Protein AF-E2ZEB4-F1 (afdb_monomer_lite)

Sequence (298 aa):
MRETLKGLVAAVAWSALWILPLPFGTFVSDRIFFTSLSPLLLGVLILTVPPWLRRRDMRLFGKSVYPPTGLLIYATVVALLFGTAFLGALRSTGFWQTYPSRVGVYTLWMIAVLMGQVVMGRIFFLWHDKVRKRSFSDFIDPLFYALPIPAGMSALFFFPVVKLDGVQAQETFALGLIGLFFFINTVVYFTFIIGTFAFYFYPKKETSPTLSLRMLGLVRVIFAVCLFFFVQAFVNGATGLYAFELTHLTMRNNVWVFILPALTYALFIVISIACTIGIFDLFIPFIRIKLRKKKRCL

Secondary structure (DSSP, 8-state):
-HHHHHHHHHHHHHHHHHHTHHHHHHHHT--HHHHHHHHHHHHHHHHHHHHHHHHHHHHHHS--SS--HHHHHHHHHHHHHHHHHHHHHHHTSGGGTSHHHHHHHHHHHHHHHHHHHHHHHHHHHHHHHHTTTSTTHHHHHHHHHHSHHHHHHHHHHHTT----TT-TTTHHHHHHHHHHHHHHHHHHHHHHHHHHHHHHS---TTT--SHHHHHHHHHHHHHHHHHHHHHHHHHHHHH-HHHHIIIIIGGGT-THHHHHHHHHHHHHHHHHHHHHHHHHHHHHHHHHHHHHHHTS--

pLDDT: mean 79.63, std 14.15, range [32.06, 94.25]

Radius of gyration: 23.54 Å; chains: 1; bounding box: 61×37×78 Å

Structure (mmCIF, N/CA/C/O backbone):
data_AF-E2ZEB4-F1
#
_entry.id   AF-E2ZEB4-F1
#
loop_
_atom_site.group_PDB
_atom_site.id
_atom_site.type_symbol
_atom_site.label_atom_id
_atom_site.label_alt_id
_atom_site.label_comp_id
_atom_site.label_asym_id
_atom_site.label_entity_id
_atom_site.label_seq_id
_atom_site.pdbx_PDB_ins_code
_atom_site.Cartn_x
_atom_site.Cartn_y
_atom_site.Cartn_z
_atom_site.occupancy
_atom_site.B_iso_or_equiv
_atom_site.auth_seq_id
_atom_site.auth_comp_id
_atom_site.auth_asym_id
_atom_site.auth_atom_id
_atom_site.pdbx_PDB_model_num
ATOM 1 N N . MET A 1 1 ? -15.709 -20.846 -4.188 1.00 39.97 1 MET A N 1
ATOM 2 C CA . MET A 1 1 ? -14.360 -20.468 -4.683 1.00 39.97 1 MET A CA 1
ATOM 3 C C . MET A 1 1 ? -14.277 -20.381 -6.215 1.00 39.97 1 MET A C 1
ATOM 5 O O . MET A 1 1 ? -13.653 -19.456 -6.723 1.00 39.97 1 MET A O 1
ATOM 9 N N . ARG A 1 2 ? -14.927 -21.283 -6.972 1.00 32.06 2 ARG A N 1
ATOM 10 C CA . ARG A 1 2 ? -14.941 -21.251 -8.453 1.00 32.06 2 ARG A CA 1
ATOM 11 C C . ARG A 1 2 ? -15.686 -20.047 -9.056 1.00 32.06 2 ARG A C 1
ATOM 13 O O . ARG A 1 2 ? -15.200 -19.463 -10.018 1.00 32.06 2 ARG A O 1
ATOM 20 N N . GLU A 1 3 ? -16.809 -19.634 -8.467 1.00 52.00 3 GLU A N 1
ATOM 21 C CA . GLU A 1 3 ? -17.570 -18.459 -8.938 1.00 52.00 3 GLU A CA 1
ATOM 22 C C . GLU A 1 3 ? -16.847 -17.131 -8.683 1.00 52.00 3 GLU A C 1
ATOM 24 O O . GLU A 1 3 ? -16.917 -16.206 -9.489 1.00 52.00 3 GLU A O 1
ATOM 29 N N . THR A 1 4 ? -16.068 -17.055 -7.603 1.00 68.19 4 THR A N 1
ATOM 30 C CA . THR A 1 4 ? -15.266 -15.873 -7.278 1.00 68.19 4 THR A CA 1
ATOM 31 C C . THR A 1 4 ? -14.103 -15.685 -8.247 1.00 68.19 4 THR A C 1
ATOM 33 O O . THR A 1 4 ? -13.876 -14.562 -8.675 1.00 68.19 4 THR A O 1
ATOM 36 N N . LEU A 1 5 ? -13.408 -16.756 -8.654 1.00 73.75 5 LEU A N 1
ATOM 37 C CA . LEU A 1 5 ? -12.268 -16.648 -9.576 1.00 73.75 5 LEU A CA 1
ATOM 38 C C . LEU A 1 5 ? -12.707 -16.189 -10.974 1.00 73.75 5 LEU A C 1
ATOM 40 O O . LEU A 1 5 ? -12.105 -15.277 -11.533 1.00 73.75 5 LEU A O 1
ATOM 44 N N . LYS A 1 6 ? -13.801 -16.757 -11.502 1.00 80.38 6 LYS A N 1
ATOM 45 C CA . LYS A 1 6 ? -14.385 -16.329 -12.785 1.00 80.38 6 LYS A CA 1
ATOM 46 C C . LYS A 1 6 ? -14.769 -14.848 -12.765 1.00 80.38 6 LYS A C 1
ATOM 48 O O . LYS A 1 6 ? -14.467 -14.129 -13.711 1.00 80.38 6 LYS A O 1
ATOM 53 N N . GLY A 1 7 ? -15.365 -14.380 -11.664 1.00 79.81 7 GLY A N 1
ATOM 54 C CA . GLY A 1 7 ? -15.680 -12.964 -11.475 1.00 79.81 7 GLY A CA 1
ATOM 55 C C . GLY A 1 7 ? -14.439 -12.065 -11.464 1.00 79.81 7 GLY A C 1
ATOM 56 O O . GLY A 1 7 ? -14.469 -10.995 -12.061 1.00 79.81 7 GLY A O 1
ATOM 57 N N . LEU A 1 8 ? -13.336 -12.493 -10.836 1.00 80.81 8 LEU A N 1
ATOM 58 C CA . LEU A 1 8 ? -12.080 -11.726 -10.823 1.00 80.81 8 LEU A CA 1
ATOM 59 C C . LEU A 1 8 ? -11.462 -11.620 -12.213 1.00 80.81 8 LEU A C 1
ATOM 61 O O . LEU A 1 8 ? -11.106 -10.523 -12.630 1.00 80.81 8 LEU A O 1
ATOM 65 N N . VAL A 1 9 ? -11.378 -12.740 -12.933 1.00 85.62 9 VAL A N 1
ATOM 66 C CA . VAL A 1 9 ? -10.847 -12.763 -14.302 1.00 85.62 9 VAL A CA 1
ATOM 67 C C . VAL A 1 9 ? -11.694 -11.875 -15.210 1.00 85.62 9 VAL A C 1
ATOM 69 O O . VAL A 1 9 ? -11.144 -11.062 -15.947 1.00 85.62 9 VAL A O 1
ATOM 72 N N . ALA A 1 10 ? -13.023 -11.953 -15.101 1.00 84.56 10 ALA A N 1
ATOM 73 C CA . ALA A 1 10 ? -13.923 -11.086 -15.851 1.00 84.56 10 ALA A CA 1
ATOM 74 C C . ALA A 1 10 ? -13.726 -9.602 -1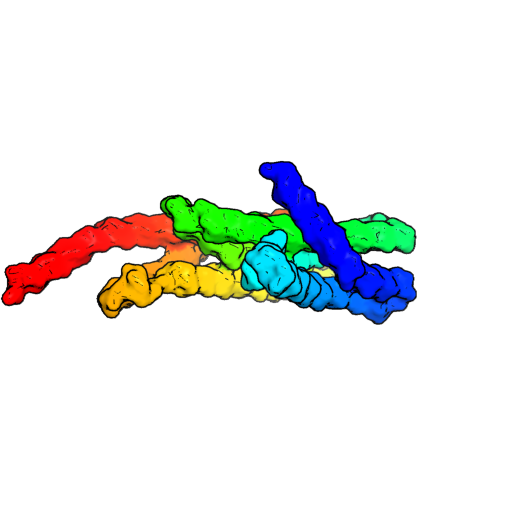5.500 1.00 84.56 10 ALA A C 1
ATOM 76 O O . ALA A 1 10 ? -13.660 -8.775 -16.401 1.00 84.56 10 ALA A O 1
ATOM 77 N N . ALA A 1 11 ? -13.586 -9.252 -14.217 1.00 83.69 11 ALA A N 1
ATOM 78 C CA . ALA A 1 11 ? -13.346 -7.871 -13.797 1.00 83.69 11 ALA A CA 1
ATOM 79 C C . ALA A 1 11 ? -12.012 -7.326 -14.329 1.00 83.69 11 ALA A C 1
ATOM 81 O O . ALA A 1 11 ? -11.959 -6.194 -14.799 1.00 83.69 11 ALA A O 1
ATOM 82 N N . VAL A 1 12 ? -10.946 -8.131 -14.299 1.00 87.94 12 VAL A N 1
ATOM 83 C CA . VAL A 1 12 ? -9.648 -7.747 -14.871 1.00 87.94 12 VAL A CA 1
ATOM 84 C C . VAL A 1 12 ? -9.757 -7.591 -16.385 1.00 87.94 12 VAL A C 1
ATOM 86 O O . VAL A 1 12 ? -9.289 -6.587 -16.905 1.00 87.94 12 VAL A O 1
ATOM 89 N N . ALA A 1 13 ? -10.414 -8.520 -17.085 1.00 88.50 13 ALA A N 1
ATOM 90 C CA . ALA A 1 13 ? -10.599 -8.451 -18.533 1.00 88.50 13 ALA A CA 1
ATOM 91 C C . ALA A 1 13 ? -11.412 -7.216 -18.952 1.00 88.50 13 ALA A C 1
ATOM 93 O O . ALA A 1 13 ? -10.994 -6.473 -19.836 1.00 88.50 13 ALA A O 1
ATOM 94 N N . TRP A 1 14 ? -12.532 -6.941 -18.277 1.00 86.75 14 TRP A N 1
ATOM 95 C CA . TRP A 1 14 ? -13.334 -5.745 -18.533 1.00 86.75 14 TRP A CA 1
ATOM 96 C C . TRP A 1 14 ? -12.550 -4.470 -18.249 1.00 86.75 14 TRP A C 1
ATOM 98 O O . TRP A 1 14 ? -12.512 -3.590 -19.101 1.00 86.75 14 TRP A O 1
ATOM 108 N N . SER A 1 15 ? -11.876 -4.374 -17.102 1.00 87.81 15 SER A N 1
ATOM 109 C CA . SER A 1 15 ? -11.005 -3.233 -16.807 1.00 87.81 15 SER A CA 1
ATOM 110 C C . SER A 1 15 ? -9.905 -3.079 -17.864 1.00 87.81 15 SER A C 1
ATOM 112 O O . SER A 1 15 ? -9.650 -1.970 -18.322 1.00 87.81 15 SER A O 1
ATOM 114 N N . ALA A 1 16 ? -9.290 -4.178 -18.303 1.00 90.19 16 ALA A N 1
ATOM 115 C CA . ALA A 1 16 ? -8.222 -4.172 -19.292 1.00 90.19 16 ALA A CA 1
ATOM 116 C C . ALA A 1 16 ? -8.680 -3.636 -20.654 1.00 90.19 16 ALA A C 1
ATOM 118 O O . ALA A 1 16 ? -7.963 -2.833 -21.245 1.00 90.19 16 ALA A O 1
ATOM 119 N N . LEU A 1 17 ? -9.879 -4.008 -21.115 1.00 91.62 17 LEU A N 1
ATOM 120 C CA . LEU A 1 17 ? -10.446 -3.527 -22.381 1.00 91.62 17 LEU A CA 1
ATOM 121 C C . LEU A 1 17 ? -10.590 -1.999 -22.424 1.00 91.62 17 LEU A C 1
ATOM 123 O O . LEU A 1 17 ? -10.339 -1.390 -23.458 1.00 91.62 17 LEU A O 1
ATOM 127 N N . TRP A 1 18 ? -10.971 -1.379 -21.305 1.00 89.25 18 TRP A N 1
ATOM 128 C CA . TRP A 1 18 ? -11.174 0.072 -21.221 1.00 89.25 18 TRP A CA 1
ATOM 129 C C . TRP A 1 18 ? -9.903 0.844 -20.857 1.00 89.25 18 TRP A C 1
ATOM 131 O O . TRP A 1 18 ? -9.783 2.018 -21.200 1.00 89.25 18 TRP A O 1
ATOM 141 N N . ILE A 1 19 ? -8.974 0.211 -20.136 1.00 91.19 19 ILE A N 1
ATOM 142 C CA . ILE A 1 19 ? -7.801 0.886 -19.578 1.00 91.19 19 ILE A CA 1
ATOM 143 C C . ILE A 1 19 ? -6.573 0.704 -20.465 1.00 91.19 19 ILE A C 1
ATOM 145 O O . ILE A 1 19 ? -5.924 1.694 -20.762 1.00 91.19 19 ILE A O 1
ATOM 149 N N . LEU A 1 20 ? -6.232 -0.520 -20.884 1.00 91.06 20 LEU A N 1
ATOM 150 C CA . LEU A 1 20 ? -4.934 -0.814 -21.510 1.00 91.06 20 LEU A CA 1
ATOM 151 C C . LEU A 1 20 ? -4.672 -0.119 -22.856 1.00 91.06 20 LEU A C 1
ATOM 153 O O . LEU A 1 20 ? -3.527 0.288 -23.051 1.00 91.06 20 LEU A O 1
ATOM 157 N N . PRO A 1 21 ? -5.644 0.046 -23.779 1.00 90.56 21 PRO A N 1
ATOM 158 C CA . PRO A 1 21 ? -5.347 0.569 -25.115 1.00 90.56 21 PRO A CA 1
ATOM 159 C C . PRO A 1 21 ? -4.685 1.953 -25.117 1.00 90.56 21 PRO A C 1
ATOM 161 O O . PRO A 1 21 ? -3.781 2.196 -25.914 1.00 90.56 21 PRO A O 1
ATOM 164 N N . LEU A 1 22 ? -5.097 2.850 -24.213 1.00 88.38 22 LEU A N 1
ATOM 165 C CA . LEU A 1 22 ? -4.617 4.236 -24.191 1.00 88.38 22 LEU A CA 1
ATOM 166 C C . LEU A 1 22 ? -3.170 4.354 -23.659 1.00 88.38 22 LEU A C 1
ATOM 168 O O . LEU A 1 22 ? -2.312 4.861 -24.389 1.00 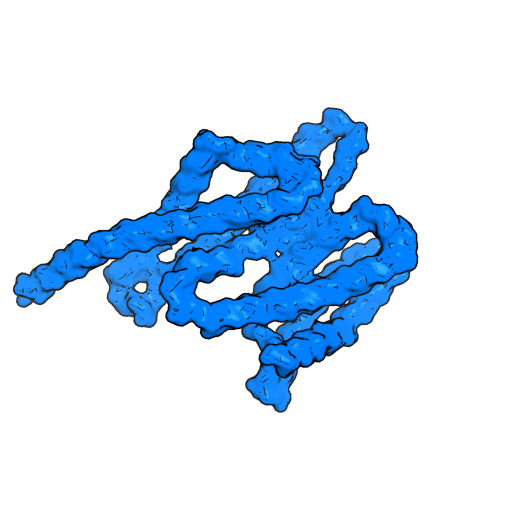88.38 22 LEU A O 1
ATOM 172 N N . PRO A 1 23 ? -2.828 3.860 -22.450 1.00 88.00 23 PRO A N 1
ATOM 173 C CA . PRO A 1 23 ? -1.449 3.830 -21.972 1.00 88.00 23 PRO A CA 1
ATOM 174 C C . PRO A 1 23 ? -0.552 3.009 -22.903 1.00 88.00 23 PRO A C 1
ATOM 176 O O . PRO A 1 23 ? 0.513 3.469 -23.296 1.00 88.00 23 PRO A O 1
ATOM 179 N N . PHE A 1 24 ? -1.004 1.841 -23.368 1.00 89.38 24 PHE A N 1
ATOM 180 C CA . PHE A 1 24 ? -0.212 1.032 -24.294 1.00 89.38 24 PHE A CA 1
ATOM 181 C C . PHE A 1 24 ? 0.130 1.787 -25.585 1.00 89.38 24 PHE A C 1
ATOM 183 O O . PHE A 1 24 ? 1.300 1.860 -25.953 1.00 89.38 24 PHE A O 1
ATOM 190 N N . GLY A 1 25 ? -0.856 2.407 -26.242 1.00 86.00 25 GLY A N 1
ATOM 191 C CA . GLY A 1 25 ? -0.626 3.176 -27.467 1.00 86.00 25 GLY A CA 1
ATOM 192 C C . GLY A 1 25 ? 0.321 4.360 -27.254 1.00 86.00 25 GLY A C 1
ATOM 193 O O . GLY A 1 25 ? 1.227 4.585 -28.056 1.00 86.00 25 GLY A O 1
ATOM 194 N N . THR A 1 26 ? 0.173 5.081 -26.137 1.00 86.75 26 THR A N 1
ATOM 195 C CA . THR A 1 26 ? 1.095 6.180 -25.792 1.00 86.75 26 THR A CA 1
ATOM 196 C C . THR A 1 26 ? 2.512 5.694 -25.504 1.00 86.75 26 THR A C 1
ATOM 198 O O . THR A 1 26 ? 3.466 6.337 -25.937 1.00 86.75 26 THR A O 1
ATOM 201 N N . PHE A 1 27 ? 2.674 4.537 -24.863 1.00 88.12 27 PHE A N 1
ATOM 202 C CA . PHE A 1 27 ? 3.981 3.940 -24.609 1.00 88.12 27 PHE A CA 1
ATOM 203 C C . PHE A 1 27 ? 4.680 3.471 -25.889 1.00 88.12 27 PHE A C 1
ATOM 205 O O . PHE A 1 27 ? 5.852 3.771 -26.103 1.00 88.12 27 PHE A O 1
ATOM 212 N N . VAL A 1 28 ? 3.957 2.759 -26.757 1.00 88.94 28 VAL A N 1
ATOM 213 C CA . VAL A 1 28 ? 4.497 2.171 -27.996 1.00 88.94 28 VAL A CA 1
ATOM 214 C C . VAL A 1 28 ? 4.920 3.239 -29.006 1.00 88.94 28 VAL A C 1
ATOM 216 O O . VAL A 1 28 ? 5.797 2.974 -29.825 1.00 88.94 28 VAL A O 1
ATOM 219 N N . SER A 1 29 ? 4.374 4.458 -28.907 1.00 85.00 29 SER A N 1
ATOM 220 C CA . SER A 1 29 ? 4.774 5.596 -29.747 1.00 85.00 29 SER A CA 1
ATOM 221 C C . SER A 1 29 ? 6.265 5.962 -29.651 1.00 85.00 29 SER A C 1
ATOM 223 O O . SER A 1 29 ? 6.752 6.690 -30.513 1.00 85.00 29 SER A O 1
ATOM 225 N N . ASP A 1 30 ? 6.962 5.495 -28.603 1.00 80.62 30 ASP A N 1
ATOM 226 C CA . ASP A 1 30 ? 8.400 5.656 -28.313 1.00 80.62 30 ASP A CA 1
ATOM 227 C C . ASP A 1 30 ? 8.914 7.109 -28.284 1.00 80.62 30 ASP A C 1
ATOM 229 O O . ASP A 1 30 ? 10.105 7.390 -28.171 1.00 80.62 30 ASP A O 1
ATOM 233 N N . ARG A 1 31 ? 7.999 8.077 -28.319 1.00 84.50 31 ARG A N 1
ATOM 234 C CA . ARG A 1 31 ? 8.301 9.492 -28.131 1.00 84.50 3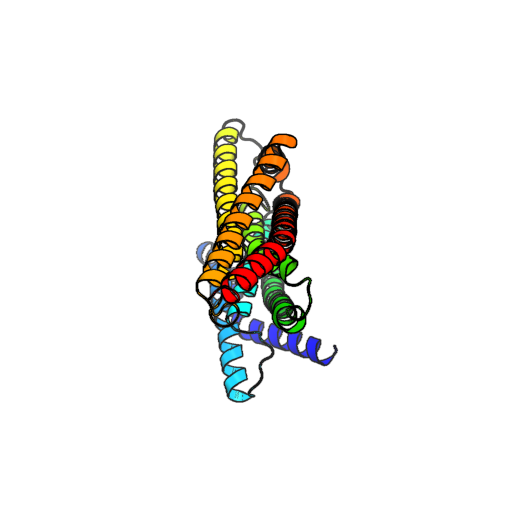1 ARG A CA 1
ATOM 235 C C . ARG A 1 31 ? 8.391 9.772 -26.637 1.00 84.50 31 ARG A C 1
ATOM 237 O O . ARG A 1 31 ? 7.413 9.585 -25.918 1.00 84.50 31 ARG A O 1
ATOM 244 N N . ILE A 1 32 ? 9.527 10.312 -26.195 1.00 81.06 32 ILE A N 1
ATOM 245 C CA . ILE A 1 32 ? 9.872 10.563 -24.779 1.00 81.06 32 ILE A CA 1
ATOM 246 C C . ILE A 1 32 ? 8.707 11.165 -23.972 1.00 81.06 32 ILE A C 1
ATOM 248 O O . ILE A 1 32 ? 8.411 10.707 -22.864 1.00 81.06 32 ILE A O 1
ATOM 252 N N . PHE A 1 33 ? 8.014 12.157 -24.541 1.00 82.31 33 PHE A N 1
ATOM 253 C CA . PHE A 1 33 ? 6.852 12.794 -23.920 1.00 82.31 33 PHE A CA 1
ATOM 254 C C . PHE A 1 33 ? 5.695 11.808 -23.670 1.00 82.31 33 PHE A C 1
ATOM 256 O O . PHE A 1 33 ? 5.207 11.694 -22.547 1.00 82.31 33 PHE A O 1
ATOM 263 N N . PHE A 1 34 ? 5.284 11.050 -24.689 1.00 83.56 34 PHE A N 1
ATOM 264 C CA . PHE A 1 34 ? 4.162 10.112 -24.601 1.00 83.56 34 PHE A CA 1
ATOM 265 C C . PHE A 1 34 ? 4.496 8.875 -23.756 1.00 83.56 34 PHE A C 1
ATOM 267 O O . PHE A 1 34 ? 3.663 8.429 -22.966 1.00 83.56 34 PHE A O 1
ATOM 274 N N . THR A 1 35 ? 5.736 8.386 -23.818 1.00 81.62 35 THR A N 1
ATOM 275 C CA . THR A 1 35 ? 6.218 7.284 -22.973 1.00 81.62 35 THR A CA 1
ATOM 276 C C . THR A 1 35 ? 6.165 7.643 -21.484 1.00 81.62 35 THR A C 1
ATOM 278 O O . THR A 1 35 ? 5.810 6.806 -20.651 1.00 81.62 35 THR A O 1
ATOM 281 N N . SER A 1 36 ? 6.471 8.898 -21.139 1.00 80.06 36 SER A N 1
ATOM 282 C CA . SER A 1 36 ? 6.391 9.414 -19.763 1.00 80.06 36 SER A CA 1
ATOM 283 C C . SER A 1 36 ? 4.950 9.658 -19.303 1.00 80.06 36 SER A C 1
ATOM 285 O O . SER A 1 36 ? 4.647 9.536 -18.117 1.00 80.06 36 SER A O 1
ATOM 287 N N . LEU A 1 37 ? 4.052 9.960 -20.242 1.00 87.25 37 LEU A N 1
ATOM 288 C CA . LEU A 1 37 ? 2.638 10.222 -19.988 1.00 87.25 37 LEU A CA 1
ATOM 289 C C . LEU A 1 37 ? 1.816 8.928 -19.824 1.00 87.25 37 LEU A C 1
ATOM 291 O O . LEU A 1 37 ? 0.810 8.925 -19.117 1.00 87.25 37 LEU A O 1
ATOM 295 N N . SER A 1 38 ? 2.272 7.807 -20.390 1.00 88.88 38 SER A N 1
ATOM 296 C CA . SER A 1 38 ? 1.586 6.510 -20.303 1.00 88.88 38 SER A CA 1
ATOM 297 C C . SER A 1 38 ? 1.308 6.029 -18.861 1.00 88.88 38 SER A C 1
ATOM 299 O O . SER A 1 38 ? 0.153 5.730 -18.550 1.00 88.88 38 SER A O 1
ATOM 301 N N . PRO A 1 39 ? 2.283 5.989 -17.924 1.00 86.12 39 PRO A N 1
ATOM 302 C CA . PRO A 1 39 ? 2.008 5.614 -16.533 1.00 86.12 39 PRO A CA 1
ATOM 303 C C . PRO A 1 39 ? 1.014 6.552 -15.832 1.00 86.12 39 PRO A C 1
ATOM 305 O O . PRO A 1 39 ? 0.232 6.096 -14.999 1.00 86.12 39 PRO A O 1
ATOM 308 N N . LEU A 1 40 ? 1.015 7.846 -16.181 1.00 88.81 40 LEU A N 1
ATOM 309 C CA . LEU A 1 40 ? 0.067 8.825 -15.640 1.00 88.81 40 LEU A CA 1
ATOM 310 C C . LEU A 1 40 ? -1.348 8.558 -16.158 1.00 88.81 40 LEU A C 1
ATOM 312 O O . LEU A 1 40 ? -2.288 8.510 -15.366 1.00 88.81 40 LEU A O 1
ATOM 316 N N . LEU A 1 41 ? -1.496 8.309 -17.464 1.00 91.81 41 LEU A N 1
ATOM 317 C CA . LEU A 1 41 ? -2.769 7.899 -18.060 1.00 91.81 41 LEU A CA 1
ATOM 318 C C . LEU A 1 41 ? -3.293 6.614 -17.430 1.00 91.81 41 LEU A C 1
ATOM 320 O O . LEU A 1 41 ? -4.471 6.549 -17.086 1.00 91.81 41 LEU A O 1
ATOM 324 N N . LEU A 1 42 ? -2.428 5.615 -17.229 1.00 92.38 42 LEU A N 1
ATOM 325 C CA . LEU A 1 42 ? -2.810 4.390 -16.534 1.00 92.38 42 LEU A CA 1
ATOM 326 C C . LEU A 1 42 ? -3.338 4.707 -15.132 1.00 92.38 42 LEU A C 1
ATOM 328 O O . LEU A 1 42 ? -4.399 4.210 -14.767 1.00 92.38 42 LEU A O 1
ATOM 332 N N . GLY A 1 43 ? -2.636 5.556 -14.374 1.00 90.31 43 GLY A N 1
ATOM 333 C CA . GLY A 1 43 ? -3.047 5.987 -13.038 1.00 90.31 43 GLY A CA 1
ATOM 334 C C . GLY A 1 43 ? -4.417 6.671 -13.019 1.00 90.31 43 GLY A C 1
ATOM 335 O O . GLY A 1 43 ? -5.258 6.351 -12.180 1.00 90.31 43 GLY A O 1
ATOM 336 N N . VAL A 1 44 ? -4.692 7.561 -13.973 1.00 93.50 44 VAL A N 1
ATOM 337 C CA . VAL A 1 44 ? -6.002 8.224 -14.088 1.00 93.50 44 VAL A CA 1
ATOM 338 C C . VAL A 1 44 ? -7.095 7.217 -14.451 1.00 93.50 44 VAL A C 1
ATOM 340 O O . VAL A 1 44 ? -8.158 7.193 -13.825 1.00 93.50 44 VAL A O 1
ATOM 343 N N . LEU A 1 45 ? -6.847 6.354 -15.435 1.00 93.50 45 LEU A N 1
ATOM 344 C CA . LEU A 1 45 ? -7.832 5.391 -15.926 1.00 93.50 45 LEU A CA 1
ATOM 345 C C . LEU A 1 45 ? -8.151 4.316 -14.883 1.00 93.50 45 LEU A C 1
ATOM 347 O O . LEU A 1 45 ? -9.317 4.003 -14.661 1.00 93.50 45 LEU A O 1
ATOM 351 N N . ILE A 1 46 ? -7.151 3.794 -14.175 1.00 92.88 46 ILE A N 1
ATOM 352 C CA . ILE A 1 46 ? -7.360 2.773 -13.143 1.00 92.88 46 ILE A CA 1
ATOM 353 C C . ILE A 1 46 ? -8.053 3.325 -11.890 1.00 92.88 46 ILE A C 1
ATOM 355 O O . ILE A 1 46 ? -8.743 2.576 -11.196 1.00 92.88 46 ILE A O 1
ATOM 359 N N . LEU A 1 47 ? -7.951 4.634 -11.630 1.00 92.44 47 LEU A N 1
ATOM 360 C CA . LEU A 1 47 ? -8.703 5.314 -10.572 1.00 92.44 47 LEU A CA 1
ATOM 361 C C . LEU A 1 47 ? -10.147 5.644 -10.968 1.00 92.44 47 LEU A C 1
ATOM 363 O O . LEU A 1 47 ? -10.990 5.778 -10.087 1.00 92.44 47 LEU A O 1
ATOM 367 N N . THR A 1 48 ? -10.456 5.773 -12.260 1.00 92.19 48 THR A N 1
ATOM 368 C CA . THR A 1 48 ? -11.764 6.263 -12.736 1.00 92.19 48 THR A CA 1
ATOM 369 C C . THR A 1 48 ? -12.647 5.163 -13.322 1.00 92.19 48 THR A C 1
ATOM 371 O O . THR A 1 48 ? -13.831 5.074 -12.982 1.00 92.19 48 THR A O 1
ATOM 374 N N . VAL A 1 49 ? -12.082 4.283 -14.150 1.00 92.69 49 VAL A N 1
ATOM 375 C CA . VAL A 1 49 ? -12.821 3.239 -14.871 1.00 92.69 49 VAL A CA 1
ATOM 376 C C . VAL A 1 49 ? -13.429 2.203 -13.917 1.00 92.69 49 VAL A C 1
ATOM 378 O O . VAL A 1 49 ? -14.626 1.947 -14.032 1.00 92.69 49 VAL A O 1
ATOM 381 N N . PRO A 1 50 ? -12.714 1.630 -12.931 1.00 91.00 50 PRO A N 1
ATOM 382 C CA . PRO A 1 50 ? -13.291 0.612 -12.051 1.00 91.00 50 PRO A CA 1
ATOM 383 C C . PRO A 1 50 ? -14.427 1.136 -11.148 1.00 91.00 50 PRO A C 1
ATOM 385 O O . PRO A 1 50 ? -15.451 0.455 -11.035 1.00 91.00 50 PRO A O 1
ATOM 388 N N . PRO A 1 51 ? -14.356 2.351 -10.558 1.00 91.31 51 PRO A N 1
ATOM 389 C CA . PRO A 1 51 ? -15.520 2.971 -9.917 1.00 91.31 51 PRO A CA 1
ATOM 390 C C . PRO A 1 51 ? -16.706 3.197 -10.858 1.00 91.31 51 PRO A C 1
ATOM 392 O O . PRO A 1 51 ? -17.857 3.016 -10.451 1.00 91.31 51 PRO A O 1
ATOM 395 N N . TRP A 1 52 ? -16.445 3.577 -12.111 1.00 92.12 52 TRP A N 1
ATOM 396 C CA . TRP A 1 52 ? -17.489 3.738 -13.118 1.00 92.12 52 TRP A CA 1
ATOM 397 C C . TRP A 1 52 ? -18.145 2.398 -13.482 1.00 92.12 52 TRP A C 1
ATOM 399 O O . TRP A 1 52 ? -19.373 2.298 -13.432 1.00 92.12 52 TRP A O 1
ATOM 409 N N . LEU A 1 53 ? -17.350 1.351 -13.739 1.00 89.50 53 LEU A N 1
ATOM 410 C CA . LEU A 1 53 ? -17.827 -0.013 -13.993 1.00 89.50 53 LEU A CA 1
ATOM 411 C C . LEU A 1 53 ? -18.675 -0.520 -12.827 1.00 89.50 53 LEU A C 1
ATOM 413 O O . LEU A 1 53 ? -19.788 -0.994 -13.033 1.00 89.50 53 LEU A O 1
ATOM 417 N N . ARG A 1 54 ? -18.224 -0.299 -11.589 1.00 89.38 54 ARG A N 1
ATOM 418 C CA . ARG A 1 54 ? -19.014 -0.603 -10.395 1.00 89.38 54 ARG A CA 1
ATOM 419 C C . ARG A 1 54 ? -20.363 0.109 -10.388 1.00 89.38 54 ARG A C 1
ATOM 421 O O . ARG A 1 54 ? -21.383 -0.509 -10.098 1.00 89.38 54 ARG A O 1
ATOM 428 N N . ARG A 1 55 ? -20.382 1.417 -10.660 1.00 89.50 55 ARG A N 1
ATOM 429 C CA . ARG A 1 55 ? -21.621 2.211 -10.670 1.00 89.50 55 ARG A CA 1
ATOM 430 C C . ARG A 1 55 ? -22.586 1.712 -11.744 1.00 89.50 55 ARG A C 1
ATOM 432 O O . ARG A 1 55 ? -23.788 1.665 -11.493 1.00 89.50 55 ARG A O 1
ATOM 439 N N . ARG A 1 56 ? -22.067 1.337 -12.913 1.00 89.19 56 ARG A N 1
ATOM 440 C CA . ARG A 1 56 ? -22.833 0.740 -14.009 1.00 89.19 56 ARG A CA 1
ATOM 441 C C . ARG A 1 56 ? -23.422 -0.612 -13.602 1.00 89.19 56 ARG A C 1
ATOM 443 O O . ARG A 1 56 ? -24.630 -0.790 -13.710 1.00 89.19 56 ARG A O 1
ATOM 450 N N . ASP A 1 57 ? -22.606 -1.518 -13.072 1.00 87.38 57 ASP A N 1
ATOM 451 C CA . ASP A 1 57 ? -23.038 -2.866 -12.687 1.00 87.38 57 ASP A CA 1
ATOM 452 C C . ASP A 1 57 ? -24.080 -2.824 -11.556 1.00 87.38 57 ASP A C 1
ATOM 454 O O . ASP A 1 57 ? -25.091 -3.521 -11.608 1.00 87.38 57 ASP A O 1
ATOM 458 N N . MET A 1 58 ? -23.906 -1.928 -10.576 1.00 88.06 58 MET A N 1
ATOM 459 C CA . MET A 1 58 ? -24.899 -1.708 -9.519 1.00 88.06 58 MET A CA 1
ATOM 460 C C . MET A 1 58 ? -26.237 -1.179 -10.057 1.00 88.06 58 MET A C 1
ATOM 462 O O . MET A 1 58 ? -27.276 -1.537 -9.513 1.00 88.06 58 MET A O 1
ATOM 466 N N . ARG A 1 59 ? -26.233 -0.346 -11.109 1.00 90.12 59 ARG A N 1
ATOM 467 C CA . ARG A 1 59 ? -27.462 0.166 -11.744 1.00 90.12 59 ARG A CA 1
ATOM 468 C C . ARG A 1 59 ? -28.178 -0.889 -12.585 1.00 90.12 59 ARG A C 1
ATOM 470 O O . ARG A 1 59 ? -29.400 -0.909 -12.585 1.00 90.12 59 ARG A O 1
ATOM 477 N N . LEU A 1 60 ? -27.430 -1.724 -13.306 1.00 89.19 60 LEU A N 1
ATOM 478 C CA . LEU A 1 60 ? -27.996 -2.703 -14.240 1.00 89.19 60 LEU A CA 1
ATOM 479 C C . LEU A 1 60 ? -28.397 -4.018 -13.561 1.00 89.19 60 LEU A C 1
ATOM 481 O O . LEU A 1 60 ? -29.416 -4.599 -13.914 1.00 89.19 60 LEU A O 1
ATOM 485 N N . PHE A 1 61 ? -27.607 -4.489 -12.593 1.00 85.75 61 PHE A N 1
ATOM 486 C CA . PHE A 1 61 ? -27.742 -5.839 -12.033 1.00 85.75 61 PHE A CA 1
ATOM 487 C C . PHE A 1 61 ? -27.975 -5.857 -10.517 1.00 85.75 61 PHE A C 1
ATOM 489 O O . PHE A 1 61 ? -28.117 -6.927 -9.926 1.00 85.75 61 PHE A O 1
ATOM 496 N N . GLY A 1 62 ? -27.941 -4.696 -9.850 1.00 83.56 62 GLY A N 1
ATOM 497 C CA . GLY A 1 62 ? -28.068 -4.584 -8.390 1.00 83.56 62 GLY A CA 1
ATOM 498 C C . GLY A 1 62 ? -26.909 -5.205 -7.595 1.00 83.56 62 GLY A C 1
ATOM 499 O O . GLY A 1 62 ? -26.897 -5.151 -6.365 1.00 83.56 62 GLY A O 1
ATOM 500 N N . LYS A 1 63 ? -25.920 -5.796 -8.274 1.00 84.19 63 LYS A N 1
ATOM 501 C CA . LYS A 1 63 ? -24.747 -6.455 -7.696 1.00 84.19 63 LYS A CA 1
ATOM 502 C C . LYS A 1 63 ? -23.520 -6.124 -8.537 1.00 84.19 63 LYS A C 1
ATOM 504 O O . LYS A 1 63 ? -23.604 -6.000 -9.753 1.00 84.19 63 LYS A O 1
ATOM 509 N N . SER A 1 64 ? -22.369 -6.016 -7.882 1.00 83.81 64 SER A N 1
ATOM 510 C CA . SER A 1 64 ? -21.092 -5.712 -8.529 1.00 83.81 64 SER A CA 1
ATOM 511 C C . SER A 1 64 ? -19.994 -6.626 -8.002 1.00 83.81 64 SER A C 1
ATOM 513 O O . SER A 1 64 ? -19.917 -6.912 -6.806 1.00 83.81 64 SER A O 1
ATOM 515 N N . VAL A 1 65 ? -19.101 -7.043 -8.901 1.00 84.38 65 VAL A N 1
ATOM 516 C CA . VAL A 1 65 ? -17.870 -7.766 -8.553 1.00 84.38 65 VAL A CA 1
ATOM 517 C C . VAL A 1 65 ? -16.867 -6.825 -7.867 1.00 84.38 65 VAL A C 1
ATOM 519 O O . VAL A 1 65 ? -16.089 -7.261 -7.018 1.00 84.38 65 VAL A O 1
ATOM 522 N N . TYR A 1 66 ? -16.904 -5.532 -8.190 1.00 84.06 66 TYR A N 1
ATOM 523 C CA . TYR A 1 66 ? -16.036 -4.523 -7.592 1.00 84.06 66 TYR A CA 1
ATOM 524 C C . TYR A 1 66 ? -16.492 -4.132 -6.170 1.00 84.06 66 TYR A C 1
ATOM 526 O O . TYR A 1 66 ? -17.695 -3.908 -5.952 1.00 84.06 66 TYR A O 1
ATOM 534 N N . PRO A 1 67 ? -15.550 -4.003 -5.214 1.00 85.25 67 PRO A N 1
ATOM 535 C CA . PRO A 1 67 ? -15.817 -3.629 -3.822 1.00 85.25 67 PRO A CA 1
ATOM 536 C C . PRO A 1 67 ? -16.279 -2.165 -3.670 1.00 85.25 67 PRO A C 1
ATOM 538 O O . PRO A 1 67 ? -16.150 -1.389 -4.617 1.00 85.25 67 PRO A O 1
ATOM 541 N N . PRO A 1 68 ? -16.800 -1.763 -2.487 1.00 87.12 68 PRO A N 1
ATOM 542 C CA . PRO A 1 68 ? -17.078 -0.373 -2.102 1.00 87.12 68 PRO A CA 1
ATOM 543 C C . PRO A 1 68 ? -16.082 0.645 -2.661 1.00 87.12 68 PRO A C 1
ATOM 545 O O . PRO A 1 68 ? -14.881 0.433 -2.565 1.00 87.12 68 PRO A O 1
ATOM 548 N N . THR A 1 69 ? -16.570 1.761 -3.211 1.00 87.06 69 THR A N 1
ATOM 549 C CA . THR A 1 69 ? -15.754 2.713 -3.981 1.00 87.06 69 THR A CA 1
ATOM 550 C C . THR A 1 69 ? -14.582 3.256 -3.165 1.00 87.06 69 THR A C 1
ATOM 552 O O . THR A 1 69 ? -13.485 3.355 -3.695 1.00 87.06 69 THR A O 1
ATOM 555 N N . GLY A 1 70 ? -14.773 3.514 -1.866 1.00 86.06 70 GLY A N 1
ATOM 556 C CA . GLY A 1 70 ? -13.675 3.911 -0.978 1.00 86.06 70 GLY A CA 1
ATOM 557 C C . GLY A 1 70 ? -12.580 2.842 -0.855 1.00 86.06 70 GLY A C 1
ATOM 558 O O . GLY A 1 70 ? -11.405 3.153 -1.013 1.00 86.06 70 GLY A O 1
ATOM 559 N N . LEU A 1 71 ? -12.959 1.572 -0.663 1.00 87.00 71 LEU A N 1
ATOM 560 C CA . LEU A 1 71 ? -12.011 0.448 -0.605 1.00 87.00 71 LEU A CA 1
ATOM 561 C C . LEU A 1 71 ? -11.343 0.192 -1.959 1.00 87.00 71 LEU A C 1
ATOM 563 O O . LEU A 1 71 ? -10.174 -0.174 -2.007 1.00 87.00 71 LEU A O 1
ATOM 567 N N . LEU A 1 72 ? -12.078 0.397 -3.053 1.00 90.38 72 LEU A N 1
ATOM 568 C CA . LEU A 1 72 ? -11.551 0.284 -4.406 1.00 90.38 72 LEU A CA 1
ATOM 569 C C . LEU A 1 72 ? -10.486 1.351 -4.664 1.00 90.38 72 LEU A C 1
ATOM 571 O O . LEU A 1 72 ? -9.400 1.005 -5.111 1.00 90.38 72 LEU A O 1
ATOM 575 N N . ILE A 1 73 ? -10.754 2.620 -4.341 1.00 91.50 73 ILE A N 1
ATOM 576 C CA . ILE A 1 73 ? -9.781 3.714 -4.487 1.00 91.50 73 ILE A CA 1
ATOM 577 C C . ILE A 1 73 ? -8.550 3.439 -3.622 1.00 91.50 73 ILE A C 1
ATOM 579 O O . ILE A 1 73 ? -7.434 3.495 -4.130 1.00 91.50 73 ILE A O 1
ATOM 583 N N . TYR A 1 74 ? -8.743 3.055 -2.358 1.00 90.50 74 TYR A N 1
ATOM 584 C CA . TYR A 1 74 ? -7.642 2.702 -1.462 1.00 90.50 74 TYR A CA 1
ATOM 585 C C . TYR A 1 74 ? -6.774 1.568 -2.034 1.00 90.50 74 TYR A C 1
ATOM 587 O O . TYR A 1 74 ? -5.561 1.718 -2.164 1.00 90.50 74 TYR A O 1
ATOM 595 N N . ALA A 1 75 ? -7.395 0.471 -2.482 1.00 91.12 75 ALA A N 1
ATOM 596 C CA . ALA A 1 75 ? -6.702 -0.632 -3.150 1.00 91.12 75 ALA A CA 1
ATOM 597 C C . ALA A 1 75 ? -5.966 -0.204 -4.418 1.00 91.12 75 ALA A C 1
ATOM 599 O O . ALA A 1 75 ? -4.883 -0.709 -4.699 1.00 91.12 75 ALA A O 1
ATOM 600 N N . THR A 1 76 ? -6.544 0.729 -5.170 1.00 92.69 76 THR A N 1
ATOM 601 C CA . THR A 1 76 ? -5.941 1.259 -6.392 1.00 92.69 76 THR A CA 1
ATOM 602 C C . THR A 1 76 ? -4.678 2.040 -6.081 1.00 92.69 76 THR A C 1
ATOM 604 O O . THR A 1 76 ? -3.662 1.807 -6.721 1.00 92.69 76 THR A O 1
ATOM 607 N N . VAL A 1 77 ? -4.720 2.926 -5.082 1.00 92.69 77 VAL A N 1
ATOM 608 C CA . VAL A 1 77 ? -3.553 3.711 -4.661 1.00 92.69 77 VAL A CA 1
ATOM 609 C C . VAL A 1 77 ? -2.435 2.786 -4.188 1.00 92.69 77 VAL A C 1
ATOM 611 O O . VAL A 1 77 ? -1.307 2.917 -4.649 1.00 92.69 77 VAL A O 1
ATOM 614 N N . VAL A 1 78 ? -2.748 1.800 -3.343 1.00 92.25 78 VAL A N 1
ATOM 615 C CA . VAL A 1 78 ? -1.761 0.818 -2.866 1.00 92.25 78 VAL A CA 1
ATOM 616 C C . VAL A 1 78 ? -1.162 0.028 -4.036 1.00 92.25 78 VAL A C 1
ATOM 618 O O . VAL A 1 78 ? 0.058 -0.037 -4.172 1.00 92.25 78 VAL A O 1
ATOM 621 N N . ALA A 1 79 ? -1.998 -0.532 -4.915 1.00 93.06 79 ALA A N 1
ATOM 622 C CA . ALA A 1 79 ? -1.534 -1.294 -6.075 1.00 93.06 79 ALA A CA 1
ATOM 623 C C . ALA A 1 79 ? -0.695 -0.441 -7.039 1.00 93.06 79 ALA A C 1
ATOM 625 O O . ALA A 1 79 ? 0.289 -0.936 -7.584 1.00 93.06 79 ALA A O 1
ATOM 626 N N . LEU A 1 80 ? -1.052 0.834 -7.223 1.00 92.31 80 LEU A N 1
ATOM 627 C CA . LEU A 1 80 ? -0.287 1.773 -8.035 1.00 92.31 80 LEU A CA 1
ATOM 628 C C . LEU A 1 80 ? 1.084 2.047 -7.433 1.00 92.31 80 LEU A C 1
ATOM 630 O O . LEU A 1 80 ? 2.051 1.933 -8.167 1.00 92.31 80 LEU A O 1
ATOM 634 N N . LEU A 1 81 ? 1.183 2.352 -6.137 1.00 91.31 81 LEU A N 1
ATOM 635 C CA . LEU A 1 81 ? 2.459 2.653 -5.476 1.00 91.31 81 LEU A CA 1
ATOM 636 C C . LEU A 1 81 ? 3.452 1.485 -5.574 1.00 91.31 81 LEU A C 1
ATOM 638 O O . LEU A 1 81 ? 4.594 1.664 -5.995 1.00 91.31 81 LEU A O 1
ATOM 642 N N . PHE A 1 82 ? 3.005 0.271 -5.244 1.00 89.25 82 PHE A N 1
ATOM 643 C CA . PHE A 1 82 ? 3.845 -0.923 -5.380 1.00 89.25 82 PHE A CA 1
ATOM 644 C C . PHE A 1 82 ? 4.127 -1.262 -6.845 1.00 89.25 82 PHE A C 1
ATOM 646 O O . PHE A 1 82 ? 5.238 -1.658 -7.194 1.00 89.25 82 PHE A O 1
ATOM 653 N N . GLY A 1 83 ? 3.135 -1.080 -7.717 1.00 90.44 83 GLY A N 1
ATOM 654 C CA . GLY A 1 83 ? 3.283 -1.273 -9.151 1.00 90.44 83 GLY A CA 1
ATOM 655 C C . GLY A 1 83 ? 4.341 -0.351 -9.744 1.00 90.44 83 GLY A C 1
ATOM 656 O O . GLY A 1 83 ? 5.227 -0.817 -10.454 1.00 90.44 83 GLY A O 1
ATOM 657 N N . THR A 1 84 ? 4.291 0.947 -9.458 1.00 88.69 84 THR A N 1
ATOM 658 C CA . THR A 1 84 ? 5.242 1.932 -9.984 1.00 88.69 84 THR A CA 1
ATOM 659 C C . THR A 1 84 ? 6.646 1.722 -9.429 1.00 88.69 84 THR A C 1
ATOM 661 O O . THR A 1 84 ? 7.594 1.798 -10.209 1.00 88.69 84 THR A O 1
ATOM 664 N N . ALA A 1 85 ? 6.785 1.365 -8.148 1.00 85.62 85 ALA A N 1
ATOM 665 C CA . ALA A 1 85 ? 8.062 0.939 -7.570 1.00 85.62 85 ALA A CA 1
ATOM 666 C C . ALA A 1 85 ? 8.657 -0.250 -8.348 1.00 85.62 85 ALA A C 1
ATOM 668 O O . ALA A 1 85 ? 9.795 -0.219 -8.819 1.00 85.62 85 ALA A O 1
ATOM 669 N N . PHE A 1 86 ? 7.842 -1.281 -8.589 1.00 86.38 86 PHE A N 1
ATOM 670 C CA . PHE A 1 86 ? 8.259 -2.459 -9.347 1.00 86.38 86 PHE A CA 1
ATOM 671 C C . PHE A 1 86 ? 8.598 -2.138 -10.811 1.00 86.38 86 PHE A C 1
ATOM 673 O O . PHE A 1 86 ? 9.544 -2.696 -11.363 1.00 86.38 86 PHE A O 1
ATOM 680 N N . LEU A 1 87 ? 7.886 -1.201 -11.446 1.00 86.38 87 LEU A N 1
ATOM 681 C CA . LEU A 1 87 ? 8.236 -0.724 -12.786 1.00 86.38 87 LEU A CA 1
ATOM 682 C C . LEU A 1 87 ? 9.598 -0.026 -12.802 1.00 86.38 87 LEU A C 1
ATOM 684 O O . LEU A 1 87 ? 10.382 -0.248 -13.725 1.00 86.38 87 LEU A O 1
ATOM 688 N N . GLY A 1 88 ? 9.884 0.796 -11.787 1.00 81.94 88 GLY A N 1
ATOM 689 C CA . GLY A 1 88 ? 11.208 1.378 -11.569 1.00 81.94 88 GLY A CA 1
ATOM 690 C C . GLY A 1 88 ? 12.289 0.299 -11.516 1.00 81.94 88 GLY A C 1
ATOM 691 O O . GLY A 1 88 ? 13.331 0.428 -12.158 1.00 81.94 88 GLY A O 1
ATOM 692 N N . ALA A 1 89 ? 11.990 -0.823 -10.858 1.00 78.81 89 ALA A N 1
ATOM 693 C CA . ALA A 1 89 ? 12.884 -1.973 -10.796 1.00 78.81 89 ALA A CA 1
ATOM 694 C C . ALA A 1 89 ? 13.119 -2.643 -12.125 1.00 78.81 89 ALA A C 1
ATOM 696 O O . ALA A 1 89 ? 14.272 -2.817 -12.523 1.00 78.81 89 ALA A O 1
ATOM 697 N N . LEU A 1 90 ? 12.055 -2.925 -12.859 1.00 81.88 90 LEU A N 1
ATOM 698 C CA . LEU A 1 90 ? 12.165 -3.521 -14.180 1.00 81.88 90 LEU A CA 1
ATOM 699 C C . LEU A 1 90 ? 12.981 -2.642 -15.136 1.00 81.88 90 LEU A C 1
ATOM 701 O O . LEU A 1 90 ? 13.813 -3.172 -15.873 1.00 81.88 90 LEU A O 1
ATOM 705 N N . ARG A 1 91 ? 12.823 -1.312 -15.067 1.00 79.38 91 ARG A N 1
ATOM 706 C CA . ARG A 1 91 ? 13.585 -0.337 -15.871 1.00 79.38 91 ARG A CA 1
ATOM 707 C C . ARG A 1 91 ? 15.098 -0.412 -15.672 1.00 79.38 91 ARG A C 1
ATOM 709 O O . ARG A 1 91 ? 15.843 -0.117 -16.600 1.00 79.38 91 ARG A O 1
ATOM 716 N N . SER A 1 92 ? 15.544 -0.819 -14.486 1.00 74.88 92 SER A N 1
ATOM 717 C CA . SER A 1 92 ? 16.968 -0.956 -14.153 1.00 74.88 92 SER A CA 1
ATOM 718 C C . SER A 1 92 ? 17.615 -2.241 -14.694 1.00 74.88 92 SER A C 1
ATOM 720 O O . SER A 1 92 ? 18.837 -2.390 -14.645 1.00 74.88 92 SER A O 1
ATOM 722 N N . THR A 1 93 ? 16.816 -3.176 -15.220 1.00 80.38 93 THR A N 1
ATOM 723 C CA . THR A 1 93 ? 17.291 -4.482 -15.697 1.00 80.38 93 THR A CA 1
ATOM 724 C C . THR A 1 93 ? 17.658 -4.465 -17.182 1.00 80.38 93 THR A C 1
ATOM 726 O O . THR A 1 93 ? 17.163 -3.648 -17.962 1.00 80.38 93 THR A O 1
ATOM 729 N N . GLY A 1 94 ? 18.482 -5.429 -17.611 1.00 77.56 94 GLY A N 1
ATOM 730 C CA . GLY A 1 94 ? 18.819 -5.621 -19.028 1.00 77.56 94 GLY A CA 1
ATOM 731 C C . GLY A 1 94 ? 17.599 -5.884 -19.925 1.00 77.56 94 GLY A C 1
ATOM 732 O O . GLY A 1 94 ? 17.609 -5.513 -21.096 1.00 77.56 94 GLY A O 1
ATOM 733 N N . PHE A 1 95 ? 16.506 -6.423 -19.367 1.00 77.69 95 PHE A N 1
ATOM 734 C CA . PHE A 1 95 ? 15.248 -6.650 -20.087 1.00 77.69 95 PHE A CA 1
ATOM 735 C C . PHE A 1 95 ? 14.558 -5.362 -20.544 1.00 77.69 95 PHE A C 1
ATOM 737 O O . PHE A 1 95 ? 13.701 -5.419 -21.418 1.00 77.69 95 PHE A O 1
ATOM 744 N N . TRP A 1 96 ? 14.895 -4.199 -19.986 1.00 83.81 96 TRP A N 1
ATOM 745 C CA . TRP A 1 96 ? 14.303 -2.932 -20.421 1.00 83.81 96 TRP A CA 1
ATOM 746 C C . TRP A 1 96 ? 14.998 -2.328 -21.653 1.00 83.81 96 TRP A C 1
ATOM 748 O O . TRP A 1 96 ? 14.457 -1.430 -22.307 1.00 83.81 96 TRP A O 1
ATOM 758 N N . GLN A 1 97 ? 16.199 -2.817 -21.977 1.00 83.12 97 GLN A N 1
ATOM 759 C CA . GLN A 1 97 ? 17.068 -2.196 -22.973 1.00 83.12 97 GLN A CA 1
ATOM 760 C C . GLN A 1 97 ? 16.588 -2.454 -24.403 1.00 83.12 97 GLN A C 1
ATOM 762 O O . GLN A 1 97 ? 16.568 -1.527 -25.212 1.00 83.12 97 GLN A O 1
ATOM 767 N N . THR A 1 98 ? 16.112 -3.662 -24.717 1.00 87.62 98 THR A N 1
ATOM 768 C CA . THR A 1 98 ? 15.589 -3.959 -26.058 1.00 87.62 98 THR A CA 1
ATOM 769 C C . THR A 1 98 ? 14.115 -3.567 -26.182 1.00 87.62 98 THR A C 1
ATOM 771 O O . THR A 1 98 ? 13.314 -3.737 -25.264 1.00 87.62 98 THR A O 1
ATOM 774 N N . TYR A 1 99 ? 13.738 -2.987 -27.324 1.00 86.31 99 TYR A N 1
ATOM 775 C CA . TYR A 1 99 ? 12.379 -2.474 -27.538 1.00 86.31 99 TYR A CA 1
ATOM 776 C C . TYR A 1 99 ? 11.285 -3.560 -27.420 1.00 86.31 99 TYR A C 1
ATOM 778 O O . TYR A 1 99 ? 10.319 -3.337 -26.688 1.00 86.31 99 TYR A O 1
ATOM 786 N N . PRO A 1 100 ? 11.424 -4.762 -28.025 1.00 87.94 100 PRO A N 1
ATOM 787 C CA . PRO A 1 100 ? 10.392 -5.797 -27.927 1.00 87.94 100 PRO A CA 1
ATOM 788 C C . PRO A 1 100 ? 10.159 -6.285 -26.492 1.00 87.94 100 PRO A C 1
ATOM 790 O O . PRO A 1 100 ? 9.013 -6.440 -26.064 1.00 87.94 100 PRO A O 1
ATOM 793 N N . SER A 1 101 ? 11.229 -6.486 -25.717 1.00 87.75 101 SER A N 1
ATOM 794 C CA . SER A 1 101 ? 11.104 -6.899 -24.318 1.00 87.75 101 SER A CA 1
ATOM 795 C C . SER A 1 101 ? 10.528 -5.779 -23.461 1.00 87.75 101 SER A C 1
ATOM 797 O O . SER A 1 101 ? 9.690 -6.049 -22.607 1.00 87.75 101 SER A O 1
ATOM 799 N N . ARG A 1 102 ? 10.894 -4.519 -23.722 1.00 88.44 102 ARG A N 1
ATOM 800 C CA . ARG A 1 102 ? 10.345 -3.350 -23.031 1.00 88.44 102 ARG A CA 1
ATOM 801 C C . ARG A 1 102 ? 8.830 -3.256 -23.190 1.00 88.44 102 ARG A C 1
ATOM 803 O O . ARG A 1 102 ? 8.124 -3.092 -22.199 1.00 88.44 102 ARG A O 1
ATOM 810 N N . VAL A 1 103 ? 8.325 -3.402 -24.416 1.00 90.19 103 VAL A N 1
ATOM 811 C CA . VAL A 1 103 ? 6.882 -3.395 -24.707 1.00 90.19 103 VAL A CA 1
ATOM 812 C C . VAL A 1 103 ? 6.182 -4.577 -24.033 1.00 90.19 103 VAL A C 1
ATOM 814 O O . VAL A 1 103 ? 5.151 -4.389 -23.380 1.00 90.19 103 VAL A O 1
ATOM 817 N N . GLY A 1 104 ? 6.755 -5.782 -24.119 1.00 90.00 104 GLY A N 1
ATOM 818 C CA . GLY A 1 104 ? 6.207 -6.974 -23.466 1.00 90.00 104 GLY A CA 1
ATOM 819 C C . GLY A 1 104 ? 6.130 -6.830 -21.943 1.00 90.00 104 GLY A C 1
ATOM 820 O O . GLY A 1 104 ? 5.064 -6.995 -21.350 1.00 90.00 104 GLY A O 1
ATOM 821 N N . VAL A 1 105 ? 7.237 -6.441 -21.309 1.00 90.38 105 VAL A N 1
ATOM 822 C CA . VAL A 1 105 ? 7.337 -6.231 -19.857 1.00 90.38 105 VAL A CA 1
ATOM 823 C C . VAL A 1 105 ? 6.407 -5.111 -19.396 1.00 90.38 105 VAL A C 1
ATOM 825 O O . VAL A 1 105 ? 5.732 -5.266 -18.381 1.00 90.38 105 VAL A O 1
ATOM 828 N N . TYR A 1 106 ? 6.309 -4.008 -20.143 1.00 90.88 106 TYR A N 1
ATOM 829 C CA . TYR A 1 106 ? 5.393 -2.919 -19.808 1.00 90.88 106 TYR A CA 1
ATOM 830 C C . TYR A 1 106 ? 3.925 -3.353 -19.878 1.00 90.88 106 TYR A C 1
ATOM 832 O O . TYR A 1 106 ? 3.131 -3.016 -19.002 1.00 90.88 106 TYR A O 1
ATOM 840 N N . THR A 1 107 ? 3.565 -4.164 -20.873 1.00 91.69 107 THR A N 1
ATOM 841 C CA . THR A 1 107 ? 2.211 -4.722 -21.004 1.00 91.69 107 THR A CA 1
ATOM 842 C C . THR A 1 107 ? 1.875 -5.643 -19.838 1.00 91.69 107 THR A C 1
ATOM 844 O O . THR A 1 107 ? 0.829 -5.487 -19.205 1.00 91.69 107 THR A O 1
ATOM 847 N N . LEU A 1 108 ? 2.787 -6.560 -19.501 1.00 92.62 108 LEU A N 1
ATOM 848 C CA . LEU A 1 108 ? 2.642 -7.443 -18.344 1.00 92.62 108 LEU A CA 1
ATOM 849 C C . LEU A 1 108 ? 2.525 -6.649 -17.043 1.00 92.62 108 LEU A C 1
ATOM 851 O O . LEU A 1 108 ? 1.695 -6.979 -16.200 1.00 92.62 108 LEU A O 1
ATOM 855 N N . TRP A 1 109 ? 3.304 -5.577 -16.905 1.00 93.50 109 TRP A N 1
ATOM 856 C CA . TRP A 1 109 ? 3.224 -4.679 -15.764 1.00 93.50 109 TRP A CA 1
ATOM 857 C C . TRP A 1 109 ? 1.842 -4.026 -15.638 1.00 93.50 109 TRP A C 1
ATOM 859 O O . TRP A 1 109 ? 1.244 -4.086 -14.565 1.00 93.50 109 TRP A O 1
ATOM 869 N N . MET A 1 110 ? 1.279 -3.469 -16.716 1.00 94.25 110 MET A N 1
ATOM 870 C CA . MET A 1 110 ? -0.059 -2.862 -16.666 1.00 94.25 110 MET A CA 1
ATOM 871 C C . MET A 1 110 ? -1.136 -3.877 -16.258 1.00 94.25 110 MET A C 1
ATOM 873 O O . MET A 1 110 ? -1.993 -3.575 -15.426 1.00 94.25 110 MET A O 1
ATOM 877 N N . ILE A 1 111 ? -1.068 -5.101 -16.794 1.00 93.19 111 ILE A N 1
ATOM 878 C CA . ILE A 1 111 ? -1.980 -6.192 -16.419 1.00 93.19 111 ILE A CA 1
ATOM 879 C C . ILE A 1 111 ? -1.787 -6.563 -14.942 1.00 93.19 111 ILE A C 1
ATOM 881 O O . ILE A 1 111 ? -2.768 -6.729 -14.219 1.00 93.19 111 ILE A O 1
ATOM 885 N N . ALA A 1 112 ? -0.542 -6.647 -14.467 1.00 93.12 112 ALA A N 1
ATOM 886 C CA . ALA A 1 112 ? -0.231 -6.941 -13.072 1.00 93.12 112 ALA A CA 1
ATOM 887 C C . ALA A 1 112 ? -0.787 -5.879 -12.113 1.00 93.12 112 ALA A C 1
ATOM 889 O O . ALA A 1 112 ? -1.353 -6.238 -11.083 1.00 93.12 112 ALA A O 1
ATOM 890 N N . VAL A 1 113 ? -0.709 -4.591 -12.463 1.00 93.56 113 VAL A N 1
ATOM 891 C CA . VAL A 1 113 ? -1.291 -3.502 -11.660 1.00 93.56 113 VAL A CA 1
ATOM 892 C C . VAL A 1 113 ? -2.820 -3.611 -11.605 1.00 93.56 113 VAL A C 1
ATOM 894 O O . VAL A 1 113 ? -3.404 -3.485 -10.526 1.00 93.56 113 VAL A O 1
ATOM 897 N N . LEU A 1 114 ? -3.479 -3.923 -12.728 1.00 92.31 114 LEU A N 1
ATOM 898 C CA . LEU A 1 114 ? -4.929 -4.164 -12.768 1.00 92.31 114 LEU A CA 1
ATOM 899 C C . LEU A 1 114 ? -5.341 -5.372 -11.919 1.00 92.31 114 LEU A C 1
ATOM 901 O O . LEU A 1 114 ? -6.305 -5.302 -11.152 1.00 92.31 114 LEU A O 1
ATOM 905 N N . MET A 1 115 ? -4.599 -6.477 -12.017 1.00 91.38 115 MET A N 1
ATOM 906 C CA . MET A 1 115 ? -4.814 -7.649 -11.167 1.00 91.38 115 MET A CA 1
ATOM 907 C C . MET A 1 115 ? -4.615 -7.297 -9.691 1.00 91.38 115 MET A C 1
ATOM 909 O O . MET A 1 115 ? -5.461 -7.638 -8.865 1.00 91.38 115 MET A O 1
ATOM 913 N N . GLY A 1 116 ? -3.549 -6.563 -9.369 1.00 90.50 116 GLY A N 1
ATOM 914 C CA . GLY A 1 116 ? -3.242 -6.087 -8.024 1.00 90.50 116 GLY A CA 1
ATOM 915 C C . GLY A 1 116 ? -4.379 -5.262 -7.428 1.00 90.50 116 GLY A C 1
ATOM 916 O O . GLY A 1 116 ? -4.814 -5.551 -6.317 1.00 90.50 116 GLY A O 1
ATOM 917 N N . GLN A 1 117 ? -4.936 -4.310 -8.180 1.00 92.50 117 GLN A N 1
ATOM 918 C CA . GLN A 1 117 ? -6.090 -3.511 -7.754 1.00 92.50 117 GLN A CA 1
ATOM 919 C C . GLN A 1 117 ? -7.293 -4.392 -7.386 1.00 92.50 117 GLN A C 1
ATOM 921 O O . GLN A 1 117 ? -7.908 -4.210 -6.332 1.00 92.50 117 GLN A O 1
ATOM 926 N N . VAL A 1 118 ? -7.645 -5.347 -8.251 1.00 89.12 118 VAL A N 1
ATOM 927 C CA . VAL A 1 118 ? -8.815 -6.216 -8.057 1.00 89.12 118 VAL A CA 1
ATOM 928 C C . VAL A 1 118 ? -8.605 -7.168 -6.875 1.00 89.12 118 VAL A C 1
ATOM 930 O O . VAL A 1 118 ? -9.507 -7.331 -6.048 1.00 89.12 118 VAL A O 1
ATOM 933 N N . VAL A 1 119 ? -7.417 -7.768 -6.760 1.00 89.69 119 VAL A N 1
ATOM 934 C CA . VAL A 1 119 ? -7.053 -8.680 -5.666 1.00 89.69 119 VAL A CA 1
ATOM 935 C C . VAL A 1 119 ? -7.006 -7.936 -4.332 1.00 89.69 119 VAL A C 1
ATOM 937 O O . VAL A 1 119 ? -7.680 -8.352 -3.390 1.00 89.69 119 VAL A O 1
ATOM 940 N N . MET A 1 120 ? -6.298 -6.806 -4.254 1.00 89.12 120 MET A N 1
ATOM 941 C CA . MET A 1 120 ? -6.213 -5.991 -3.036 1.00 89.12 120 MET A CA 1
ATOM 942 C C . MET A 1 120 ? -7.584 -5.458 -2.622 1.00 89.12 120 MET A C 1
ATOM 944 O O . MET A 1 120 ? -7.961 -5.557 -1.457 1.00 89.12 120 MET A O 1
ATOM 948 N N . GLY A 1 121 ? -8.391 -4.985 -3.576 1.00 88.06 121 GLY A N 1
ATOM 949 C CA . GLY A 1 121 ? -9.749 -4.521 -3.300 1.00 88.06 121 GLY A CA 1
ATOM 950 C C . GLY A 1 121 ? -10.632 -5.618 -2.705 1.00 88.06 121 GLY A C 1
ATOM 951 O O . GLY A 1 121 ? -11.450 -5.358 -1.822 1.00 88.06 121 GLY A O 1
ATOM 952 N N . ARG A 1 122 ? -10.447 -6.866 -3.142 1.00 85.75 122 ARG A N 1
ATOM 953 C CA . ARG A 1 122 ? -11.143 -8.025 -2.575 1.00 85.75 122 ARG A CA 1
ATOM 954 C C . ARG A 1 122 ? -10.619 -8.420 -1.211 1.00 85.75 122 ARG A C 1
ATOM 956 O O . ARG A 1 122 ? -11.441 -8.730 -0.355 1.00 85.75 122 ARG A O 1
ATOM 963 N N . ILE A 1 123 ? -9.305 -8.396 -1.004 1.00 86.88 123 ILE A N 1
ATOM 964 C CA . ILE A 1 123 ? -8.700 -8.645 0.307 1.00 86.88 123 ILE A CA 1
ATOM 965 C C . ILE A 1 123 ? -9.260 -7.640 1.315 1.00 86.88 123 ILE A C 1
ATOM 967 O O . ILE A 1 123 ? -9.823 -8.058 2.323 1.00 86.88 123 ILE A O 1
ATOM 971 N N . PHE A 1 124 ? -9.228 -6.341 1.004 1.00 86.25 124 PHE A N 1
ATOM 972 C CA . PHE A 1 124 ? -9.762 -5.300 1.885 1.00 86.25 124 PHE A CA 1
ATOM 973 C C . PHE A 1 124 ? -11.275 -5.404 2.087 1.00 86.25 124 PHE A C 1
ATOM 975 O O . PHE A 1 124 ? -11.766 -5.162 3.185 1.00 86.25 124 PHE A O 1
ATOM 982 N N . PHE A 1 125 ? -12.032 -5.808 1.066 1.00 85.31 125 PHE A N 1
ATOM 983 C CA . PHE A 1 125 ? -13.468 -6.037 1.215 1.00 85.31 125 PHE A CA 1
ATOM 984 C C . PHE A 1 125 ? -13.785 -7.228 2.121 1.00 85.31 125 PHE A C 1
ATOM 986 O O . PHE A 1 125 ? -14.591 -7.102 3.038 1.00 85.31 125 PHE A O 1
ATOM 993 N N . LEU A 1 126 ? -13.144 -8.377 1.890 1.00 82.19 126 LEU A N 1
ATOM 994 C CA . LEU A 1 126 ? -13.322 -9.568 2.721 1.00 82.19 126 LEU A CA 1
ATOM 995 C C . LEU A 1 126 ? -12.893 -9.303 4.161 1.00 82.19 126 LEU A C 1
ATOM 997 O O . LEU A 1 126 ? -13.560 -9.759 5.087 1.00 82.19 126 LEU A O 1
ATOM 1001 N N . TRP A 1 127 ? -11.809 -8.551 4.332 1.00 78.00 127 TRP A N 1
ATOM 1002 C CA . TRP A 1 127 ? -11.334 -8.086 5.621 1.00 78.00 127 TRP A CA 1
ATOM 1003 C C . TRP A 1 127 ? -12.402 -7.249 6.339 1.00 78.00 127 TRP A C 1
ATOM 1005 O O . TRP A 1 127 ? -12.865 -7.626 7.418 1.00 78.00 127 TRP A O 1
ATOM 1015 N N . HIS A 1 128 ? -12.866 -6.177 5.688 1.00 75.75 128 HIS A N 1
ATOM 1016 C CA . HIS A 1 128 ? -13.854 -5.251 6.238 1.00 75.75 128 HIS A CA 1
ATOM 1017 C C . HIS A 1 128 ? -15.191 -5.934 6.579 1.00 75.75 128 HIS A C 1
ATOM 1019 O O . HIS A 1 128 ? -15.827 -5.581 7.570 1.00 75.75 128 HIS A O 1
ATOM 1025 N N . ASP A 1 129 ? -15.630 -6.904 5.771 1.00 70.69 129 ASP A N 1
ATOM 1026 C CA . ASP A 1 129 ? -16.940 -7.554 5.908 1.00 70.69 129 ASP A CA 1
ATOM 1027 C C . ASP A 1 129 ? -16.936 -8.746 6.889 1.00 70.69 129 ASP A C 1
ATOM 1029 O O . ASP A 1 129 ? -17.900 -8.960 7.628 1.00 70.69 129 ASP A O 1
ATOM 1033 N N . LYS A 1 130 ? -15.846 -9.531 6.944 1.00 60.41 130 LYS A N 1
ATOM 1034 C CA . LYS A 1 130 ? -15.802 -10.787 7.721 1.00 60.41 130 LYS A CA 1
ATOM 1035 C C . LYS A 1 130 ? -15.058 -10.702 9.053 1.00 60.41 130 LYS A C 1
ATOM 1037 O O . LYS A 1 130 ? -15.397 -11.469 9.956 1.00 60.41 130 LYS A O 1
ATOM 1042 N N . VAL A 1 131 ? -14.051 -9.835 9.198 1.00 56.28 131 VAL A N 1
ATOM 1043 C CA . VAL A 1 131 ? -13.141 -9.878 10.364 1.00 56.28 131 VAL A CA 1
ATOM 1044 C C . VAL A 1 131 ? -13.534 -8.914 11.484 1.00 56.28 131 VAL A C 1
ATOM 1046 O O . VAL A 1 131 ? -13.311 -9.242 12.648 1.00 56.28 131 VAL A O 1
ATOM 1049 N N . ARG A 1 132 ? -14.280 -7.840 11.185 1.00 57.47 132 ARG A N 1
ATOM 1050 C CA . ARG A 1 132 ? -14.846 -6.917 12.195 1.00 57.47 132 ARG A CA 1
ATOM 1051 C C . ARG A 1 132 ? -15.755 -7.556 13.252 1.00 57.47 132 ARG A C 1
ATOM 1053 O O . ARG A 1 132 ? -16.157 -6.895 14.201 1.00 57.47 132 ARG A O 1
ATOM 1060 N N . LYS A 1 133 ? -16.090 -8.840 13.103 1.00 54.44 133 LYS A N 1
ATOM 1061 C CA . LYS A 1 133 ? -16.862 -9.625 14.078 1.00 54.44 133 LYS A CA 1
ATOM 1062 C C . LYS A 1 133 ? -15.995 -10.357 15.115 1.00 54.44 133 LYS A C 1
ATOM 1064 O O . LYS A 1 133 ? -16.549 -11.062 15.951 1.00 54.44 133 LYS A O 1
ATOM 1069 N N . ARG A 1 134 ? -14.660 -10.256 15.058 1.00 59.59 134 ARG A N 1
ATOM 1070 C CA . ARG A 1 134 ? -13.729 -10.989 15.940 1.00 59.59 134 ARG A CA 1
ATOM 1071 C C . ARG A 1 134 ? -12.943 -10.040 16.845 1.00 59.59 134 ARG A C 1
ATOM 1073 O O . ARG A 1 134 ? -12.559 -8.959 16.416 1.00 59.59 134 ARG A O 1
ATOM 1080 N N . SER A 1 135 ? -12.598 -10.497 18.050 1.00 60.69 135 SER A N 1
ATOM 1081 C CA . SER A 1 135 ? -11.845 -9.727 19.057 1.00 60.69 135 SER A CA 1
ATOM 1082 C C . SER A 1 135 ? -10.452 -9.254 18.602 1.00 60.69 135 SER A C 1
ATOM 1084 O O . SER A 1 135 ? -9.901 -8.332 19.185 1.00 60.69 135 SER A O 1
ATOM 1086 N N . PHE A 1 136 ? -9.885 -9.849 17.545 1.00 68.19 136 PHE A N 1
ATOM 1087 C CA . PHE A 1 136 ? -8.600 -9.437 16.959 1.00 68.19 136 PHE A CA 1
ATOM 1088 C C . PHE A 1 136 ? -8.695 -8.247 15.988 1.00 68.19 136 PHE A C 1
ATOM 1090 O O . PHE A 1 136 ? -7.662 -7.745 15.543 1.00 68.19 136 PHE A O 1
ATOM 1097 N N . SER A 1 137 ? -9.908 -7.783 15.662 1.00 70.62 137 SER A N 1
ATOM 1098 C CA . SER A 1 137 ? -10.119 -6.645 14.756 1.00 70.62 137 SER A CA 1
ATOM 1099 C C . SER A 1 137 ? -9.405 -5.388 15.249 1.00 70.62 137 SER A C 1
ATOM 1101 O O . SER A 1 137 ? -8.831 -4.666 14.444 1.00 70.62 137 SER A O 1
ATOM 1103 N N . ASP A 1 138 ? -9.356 -5.171 16.565 1.00 74.38 138 ASP A N 1
ATOM 1104 C CA . ASP A 1 138 ? -8.745 -3.979 17.161 1.00 74.38 138 ASP A CA 1
ATOM 1105 C C . ASP A 1 138 ? -7.235 -3.883 16.938 1.00 74.38 138 ASP A C 1
ATOM 1107 O O . ASP A 1 138 ? -6.695 -2.783 16.961 1.00 74.38 138 ASP A O 1
ATOM 1111 N N . PHE A 1 139 ? -6.558 -5.004 16.681 1.00 79.62 139 PHE A N 1
ATOM 1112 C CA . PHE A 1 139 ? -5.125 -5.022 16.392 1.00 79.62 139 PHE A CA 1
ATOM 1113 C C . PHE A 1 139 ? -4.837 -4.924 14.904 1.00 79.62 139 PHE A C 1
ATOM 1115 O O . PHE A 1 139 ? -3.893 -4.252 14.508 1.00 79.62 139 PHE A O 1
ATOM 1122 N N . ILE A 1 140 ? -5.632 -5.606 14.081 1.00 80.50 140 ILE A N 1
ATOM 1123 C CA . ILE A 1 140 ? -5.302 -5.790 12.671 1.00 80.50 140 ILE A CA 1
ATOM 1124 C C . ILE A 1 140 ? -5.922 -4.688 11.796 1.00 80.50 140 ILE A C 1
ATOM 1126 O O . ILE A 1 140 ? -5.272 -4.243 10.851 1.00 80.50 140 ILE A O 1
ATOM 1130 N N . ASP A 1 141 ? -7.112 -4.167 12.128 1.00 81.81 141 ASP A N 1
ATOM 1131 C CA . ASP A 1 141 ? -7.725 -3.053 11.383 1.00 81.81 141 ASP A CA 1
ATOM 1132 C C . ASP A 1 141 ? -6.792 -1.833 11.304 1.00 81.81 141 ASP A C 1
ATOM 1134 O O . ASP A 1 141 ? -6.595 -1.316 10.200 1.00 81.81 141 ASP A O 1
ATOM 1138 N N . PRO A 1 142 ? -6.144 -1.394 12.404 1.00 84.56 142 PRO A N 1
ATOM 1139 C CA . PRO A 1 142 ? -5.223 -0.269 12.335 1.00 84.56 142 PRO A CA 1
ATOM 1140 C C . PRO A 1 142 ? -4.041 -0.496 11.389 1.00 84.56 142 PRO A C 1
ATOM 1142 O O . PRO A 1 142 ? -3.631 0.427 10.690 1.00 84.56 142 PRO A O 1
ATOM 1145 N N . LEU A 1 143 ? -3.530 -1.727 11.305 1.00 88.44 143 LEU A N 1
ATOM 1146 C CA . LEU A 1 143 ? -2.422 -2.075 10.411 1.00 88.44 143 LEU A CA 1
ATOM 1147 C C . LEU A 1 143 ? -2.830 -1.936 8.944 1.00 88.44 143 LEU A C 1
ATOM 1149 O O . LEU A 1 143 ? -2.110 -1.329 8.154 1.00 88.44 143 LEU A O 1
ATOM 1153 N N . PHE A 1 144 ? -4.005 -2.461 8.593 1.00 85.81 144 PHE A N 1
ATOM 1154 C CA . PHE A 1 144 ? -4.515 -2.449 7.223 1.00 85.81 144 PHE A CA 1
ATOM 1155 C C . PHE A 1 144 ? -4.902 -1.056 6.727 1.00 85.81 144 PHE A C 1
ATOM 1157 O O . PHE A 1 144 ? -4.895 -0.843 5.518 1.00 85.81 144 PHE A O 1
ATOM 1164 N N . TYR A 1 145 ? -5.222 -0.116 7.620 1.00 85.00 145 TYR A N 1
ATOM 1165 C CA . TYR A 1 145 ? -5.473 1.275 7.238 1.00 85.00 145 TYR A CA 1
ATOM 1166 C C . TYR A 1 145 ? -4.195 2.116 7.211 1.00 85.00 145 TYR A C 1
ATOM 1168 O O . TYR A 1 145 ? -4.007 2.901 6.277 1.00 85.00 145 TYR A O 1
ATOM 1176 N N . ALA A 1 146 ? -3.315 1.945 8.202 1.00 87.44 146 ALA A N 1
ATOM 1177 C CA . ALA A 1 146 ? -2.176 2.832 8.394 1.00 87.44 146 ALA A CA 1
ATOM 1178 C C . ALA A 1 146 ? -0.976 2.503 7.498 1.00 87.44 146 ALA A C 1
ATOM 1180 O O . ALA A 1 146 ? -0.314 3.418 7.029 1.00 87.44 146 ALA A O 1
ATOM 1181 N N . LEU A 1 147 ? -0.668 1.223 7.270 1.00 90.69 147 LEU A N 1
ATOM 1182 C CA . LEU A 1 147 ? 0.643 0.811 6.749 1.00 90.69 147 LEU A CA 1
ATOM 1183 C C . LEU A 1 147 ? 0.769 0.696 5.220 1.00 90.69 147 LEU A C 1
ATOM 1185 O O . LEU A 1 147 ? 1.827 1.059 4.705 1.00 90.69 147 LEU A O 1
ATOM 1189 N N . PRO A 1 148 ? -0.237 0.217 4.458 1.00 90.62 148 PRO A N 1
ATOM 1190 C CA . PRO A 1 148 ? -0.048 -0.081 3.035 1.00 90.62 148 PRO A CA 1
ATOM 1191 C C . PRO A 1 148 ? 0.376 1.109 2.168 1.00 90.62 148 PRO A C 1
ATOM 1193 O O . PRO A 1 148 ? 1.178 0.935 1.253 1.00 90.62 148 PRO A O 1
ATOM 1196 N N . ILE A 1 149 ? -0.146 2.311 2.438 1.00 90.00 149 ILE A N 1
ATOM 1197 C CA . ILE A 1 149 ? 0.204 3.515 1.668 1.00 90.00 149 ILE A CA 1
ATOM 1198 C C . ILE A 1 149 ? 1.622 3.996 2.002 1.00 90.00 149 ILE A C 1
ATOM 1200 O O . ILE A 1 149 ? 2.416 4.100 1.068 1.00 90.00 149 ILE A O 1
ATOM 1204 N N . PRO A 1 150 ? 1.994 4.234 3.276 1.00 89.75 150 PRO A N 1
ATOM 1205 C CA . PRO A 1 150 ? 3.372 4.582 3.615 1.00 89.75 150 PRO A CA 1
ATOM 1206 C C . PRO A 1 150 ? 4.398 3.539 3.140 1.00 89.75 150 PRO A C 1
ATOM 1208 O O . PRO A 1 150 ? 5.445 3.906 2.615 1.00 89.75 150 PRO A O 1
ATOM 1211 N N . ALA A 1 151 ? 4.079 2.242 3.224 1.00 88.94 151 ALA A N 1
ATOM 1212 C CA . ALA A 1 151 ? 4.937 1.174 2.701 1.00 88.94 151 ALA A CA 1
ATOM 1213 C C . ALA A 1 151 ? 5.054 1.193 1.168 1.00 88.94 151 ALA A C 1
ATOM 1215 O O . ALA A 1 151 ? 6.127 0.964 0.614 1.00 88.94 151 ALA A O 1
ATOM 1216 N N . GLY A 1 152 ? 3.962 1.496 0.464 1.00 86.69 152 GLY A N 1
ATOM 1217 C CA . GLY A 1 152 ? 3.995 1.694 -0.982 1.00 86.69 152 GLY A CA 1
ATOM 1218 C C . GLY A 1 152 ? 4.813 2.926 -1.379 1.00 86.69 152 GLY A C 1
ATOM 1219 O O . GLY A 1 152 ? 5.543 2.885 -2.365 1.00 86.69 152 GLY A O 1
ATOM 1220 N N . MET A 1 153 ? 4.734 4.012 -0.606 1.00 85.69 153 MET A N 1
ATOM 1221 C CA . MET A 1 153 ? 5.540 5.214 -0.833 1.00 85.69 153 MET A CA 1
ATOM 1222 C C . MET A 1 153 ? 7.025 4.945 -0.595 1.00 85.69 153 MET A C 1
ATOM 1224 O O . MET A 1 153 ? 7.845 5.345 -1.417 1.00 85.69 153 MET A O 1
ATOM 1228 N N . SER A 1 154 ? 7.387 4.215 0.462 1.00 83.06 154 SER A N 1
ATOM 1229 C CA . SER A 1 154 ? 8.781 3.827 0.678 1.00 83.06 154 SER A CA 1
ATOM 1230 C C . SER A 1 154 ? 9.300 2.910 -0.428 1.00 83.06 154 SER A C 1
ATOM 1232 O O . SER A 1 154 ? 10.420 3.100 -0.896 1.00 83.06 154 SER A O 1
ATOM 1234 N N . ALA A 1 155 ? 8.482 1.976 -0.920 1.00 83.19 155 ALA A N 1
ATOM 1235 C CA . ALA A 1 155 ? 8.833 1.200 -2.105 1.00 83.19 155 ALA A CA 1
ATOM 1236 C C . ALA A 1 155 ? 9.064 2.116 -3.319 1.00 83.19 155 ALA A C 1
ATOM 1238 O O . ALA A 1 155 ? 10.080 1.996 -3.990 1.00 83.19 155 ALA A O 1
ATOM 1239 N N . LEU A 1 156 ? 8.174 3.076 -3.574 1.00 80.94 156 LEU A N 1
ATOM 1240 C CA . LEU A 1 156 ? 8.279 3.974 -4.725 1.00 80.94 156 LEU A CA 1
ATOM 1241 C C . LEU A 1 156 ? 9.539 4.849 -4.706 1.00 80.94 156 LEU A C 1
ATOM 1243 O O . LEU A 1 156 ? 10.161 5.036 -5.749 1.00 80.94 156 LEU A O 1
ATOM 1247 N N . PHE A 1 157 ? 9.902 5.405 -3.549 1.00 76.38 157 PHE A N 1
ATOM 1248 C CA . PHE A 1 157 ? 11.030 6.337 -3.452 1.00 76.38 157 PHE A CA 1
ATOM 1249 C C . PHE A 1 157 ? 12.384 5.650 -3.291 1.00 76.38 157 PHE A C 1
ATOM 1251 O O . PHE A 1 157 ? 13.395 6.215 -3.702 1.00 76.38 157 PHE A O 1
ATOM 1258 N N . PHE A 1 158 ? 12.422 4.449 -2.708 1.00 72.31 158 PHE A N 1
ATOM 1259 C CA . PHE A 1 158 ? 13.681 3.792 -2.357 1.00 72.31 158 PHE A CA 1
ATOM 1260 C C . PHE A 1 158 ? 13.910 2.441 -3.045 1.00 72.31 158 PHE A C 1
ATOM 1262 O O . PHE A 1 158 ? 14.973 1.849 -2.863 1.00 72.31 158 PHE A O 1
ATOM 1269 N N . PHE A 1 159 ? 12.957 1.928 -3.830 1.00 66.81 159 PHE A N 1
ATOM 1270 C CA . PHE A 1 159 ? 13.108 0.668 -4.555 1.00 66.81 159 PHE A CA 1
ATOM 1271 C C . PHE A 1 159 ? 12.821 0.834 -6.059 1.00 66.81 159 PHE A C 1
ATOM 1273 O O . PHE A 1 159 ? 11.665 1.039 -6.435 1.00 66.81 159 PHE A O 1
ATOM 1280 N N . PRO A 1 160 ? 13.822 0.679 -6.950 1.00 61.03 160 PRO A N 1
ATOM 1281 C CA . PRO A 1 160 ? 15.269 0.621 -6.741 1.00 61.03 160 PRO A CA 1
ATOM 1282 C C . PRO A 1 160 ? 15.954 1.974 -6.898 1.00 61.03 160 PRO A C 1
ATOM 1284 O O . PRO A 1 160 ? 15.647 2.748 -7.806 1.00 61.03 160 PRO A O 1
ATOM 1287 N N . VAL A 1 161 ? 16.951 2.212 -6.047 1.00 58.56 161 VAL A N 1
ATOM 1288 C CA . VAL A 1 161 ? 17.795 3.407 -6.109 1.00 58.56 161 VAL A CA 1
ATOM 1289 C C . VAL A 1 161 ? 18.691 3.384 -7.352 1.00 58.56 161 VAL A C 1
ATOM 1291 O O . VAL A 1 161 ? 19.262 2.357 -7.729 1.00 58.56 161 VAL A O 1
ATOM 1294 N N . VAL A 1 162 ? 18.786 4.564 -7.970 1.00 51.25 162 VAL A N 1
ATOM 1295 C CA . VAL A 1 162 ? 19.760 4.981 -8.984 1.00 51.25 162 VAL A CA 1
ATOM 1296 C C . VAL A 1 162 ? 21.143 4.447 -8.609 1.00 51.25 162 VAL A C 1
ATOM 1298 O O . VAL A 1 162 ? 21.630 4.735 -7.522 1.00 51.25 162 VAL A O 1
ATOM 1301 N N . LYS A 1 163 ? 21.786 3.668 -9.485 1.00 46.47 163 LYS A N 1
ATOM 1302 C CA . LYS A 1 163 ? 23.173 3.239 -9.260 1.00 46.47 163 LYS A CA 1
ATOM 1303 C C . LYS A 1 163 ? 24.047 4.486 -9.098 1.00 46.47 163 LYS A C 1
ATOM 1305 O O . LYS A 1 163 ? 24.261 5.205 -10.069 1.00 46.47 163 LYS A O 1
ATOM 1310 N N . LEU A 1 164 ? 24.524 4.749 -7.884 1.00 49.88 164 LEU A N 1
ATOM 1311 C CA . LEU A 1 164 ? 25.486 5.813 -7.582 1.00 49.88 164 LEU A CA 1
ATOM 1312 C C . LEU A 1 164 ? 26.919 5.305 -7.811 1.00 49.88 164 LEU A C 1
ATOM 1314 O O . LEU A 1 164 ? 27.815 5.564 -7.014 1.00 49.88 164 LEU A O 1
ATOM 1318 N N . ASP A 1 165 ? 27.136 4.544 -8.884 1.00 42.50 165 ASP A N 1
ATOM 1319 C CA . ASP A 1 165 ? 28.472 4.071 -9.227 1.00 42.50 165 ASP A CA 1
ATOM 1320 C C . ASP A 1 165 ? 29.261 5.255 -9.812 1.00 42.50 165 ASP A C 1
ATOM 1322 O O . ASP A 1 165 ? 29.041 5.652 -10.956 1.00 42.50 165 ASP A O 1
ATOM 1326 N N . GLY A 1 166 ? 30.172 5.831 -9.017 1.00 48.31 166 GLY A N 1
ATOM 1327 C CA . GLY A 1 166 ? 31.281 6.644 -9.534 1.00 48.31 166 GLY A CA 1
ATOM 1328 C C . GLY A 1 166 ? 31.335 8.138 -9.196 1.00 48.31 166 GLY A C 1
ATOM 1329 O O . GLY A 1 166 ? 32.095 8.838 -9.861 1.00 48.31 166 GLY A O 1
ATOM 1330 N N . VAL A 1 167 ? 30.613 8.667 -8.196 1.00 45.47 167 VAL A N 1
ATOM 1331 C CA . VAL A 1 167 ? 30.721 10.107 -7.862 1.00 45.47 167 VAL A CA 1
ATOM 1332 C C . VAL A 1 167 ? 30.958 10.374 -6.374 1.00 45.47 167 VAL A C 1
ATOM 1334 O O . VAL A 1 167 ? 30.040 10.704 -5.630 1.00 45.47 167 VAL A O 1
ATOM 1337 N N . GLN A 1 168 ? 32.228 10.337 -5.964 1.00 48.31 168 GLN A N 1
ATOM 1338 C CA . GLN A 1 168 ? 32.671 10.565 -4.578 1.00 48.31 168 GLN A CA 1
ATOM 1339 C C . GLN A 1 168 ? 32.349 11.971 -4.016 1.00 48.31 168 GLN A C 1
ATOM 1341 O O . GLN A 1 168 ? 32.295 12.146 -2.805 1.00 48.31 168 GLN A O 1
ATOM 1346 N N . ALA A 1 169 ? 32.079 12.980 -4.857 1.00 45.12 169 ALA A N 1
ATOM 1347 C CA . ALA A 1 169 ? 31.666 14.325 -4.413 1.00 45.12 169 ALA A CA 1
ATOM 1348 C C . ALA A 1 169 ? 30.133 14.520 -4.339 1.00 45.12 169 ALA A C 1
ATOM 1350 O O . ALA A 1 169 ? 29.652 15.504 -3.779 1.00 45.12 169 ALA A O 1
ATOM 1351 N N . GLN A 1 170 ? 29.353 13.589 -4.897 1.00 51.75 170 GLN A N 1
ATOM 1352 C CA . GLN A 1 170 ? 27.885 13.638 -4.957 1.00 51.75 170 GLN A CA 1
ATOM 1353 C C . GLN A 1 170 ? 27.241 12.763 -3.872 1.00 51.75 170 GLN A C 1
ATOM 1355 O O . GLN A 1 170 ? 26.029 12.831 -3.668 1.00 51.75 170 GLN A O 1
ATOM 1360 N N . GLU A 1 171 ? 28.055 12.006 -3.130 1.00 56.62 171 GLU A N 1
ATOM 1361 C CA . GLU A 1 171 ? 27.638 11.176 -2.000 1.00 56.62 171 GLU A CA 1
ATOM 1362 C C . GLU A 1 171 ? 26.964 12.016 -0.912 1.00 56.62 171 GLU A C 1
ATOM 1364 O O . GLU A 1 171 ? 25.858 11.686 -0.508 1.00 56.62 171 GLU A O 1
ATOM 1369 N N . THR A 1 172 ? 27.516 13.164 -0.507 1.00 60.50 172 THR A N 1
ATOM 1370 C CA . THR A 1 172 ? 26.918 13.997 0.556 1.00 60.50 172 THR A CA 1
ATOM 1371 C C . THR A 1 172 ? 25.560 14.587 0.158 1.00 60.50 172 THR A C 1
ATOM 1373 O O . THR A 1 172 ? 24.643 14.644 0.977 1.00 60.50 172 THR A O 1
ATOM 1376 N N . PHE A 1 173 ? 25.397 14.993 -1.107 1.00 63.06 173 PHE A N 1
ATOM 1377 C CA . PHE A 1 173 ? 24.130 15.523 -1.623 1.00 63.06 173 PHE A CA 1
ATOM 1378 C C . PHE A 1 173 ? 23.082 14.418 -1.812 1.00 63.06 173 PHE A C 1
ATOM 1380 O O . PHE A 1 173 ? 21.930 14.583 -1.412 1.00 63.06 173 PHE A O 1
ATOM 1387 N N . ALA A 1 174 ? 23.479 13.270 -2.369 1.00 66.00 174 ALA A N 1
ATOM 1388 C CA . ALA A 1 174 ? 22.606 12.110 -2.516 1.00 66.00 174 ALA A CA 1
ATOM 1389 C C . ALA A 1 174 ? 22.172 11.557 -1.149 1.00 66.00 174 ALA A C 1
ATOM 1391 O O . ALA A 1 174 ? 20.993 11.275 -0.952 1.00 66.00 174 ALA A O 1
ATOM 1392 N N . LEU A 1 175 ? 23.089 11.488 -0.179 1.00 67.06 175 LEU A N 1
ATOM 1393 C CA . LEU A 1 175 ? 22.796 11.132 1.210 1.00 67.06 175 LEU A CA 1
ATOM 1394 C C . LEU A 1 175 ? 21.830 12.131 1.855 1.00 67.06 175 LEU A C 1
ATOM 1396 O O . LEU A 1 175 ? 20.878 11.716 2.515 1.00 67.06 175 LEU A O 1
ATOM 1400 N N . GLY A 1 176 ? 22.020 13.433 1.619 1.00 68.81 176 GLY A N 1
ATOM 1401 C CA . GLY A 1 176 ? 21.098 14.477 2.071 1.00 68.81 176 GLY A CA 1
ATOM 1402 C C . GLY A 1 176 ? 19.685 14.318 1.497 1.00 68.81 176 GLY A C 1
ATOM 1403 O O . GLY A 1 176 ? 18.705 14.396 2.238 1.00 68.81 176 GLY A O 1
ATOM 1404 N N . LEU A 1 177 ? 19.562 14.023 0.199 1.00 74.06 177 LEU A N 1
ATOM 1405 C CA . LEU A 1 177 ? 18.274 13.756 -0.449 1.00 74.06 177 LEU A CA 1
ATOM 1406 C C . LEU A 1 177 ? 17.615 12.473 0.071 1.00 74.06 177 LEU A C 1
ATOM 1408 O O . LEU A 1 177 ? 16.422 12.486 0.369 1.00 74.06 177 LEU A O 1
ATOM 1412 N N . ILE A 1 178 ? 18.372 11.384 0.227 1.00 74.06 178 ILE A N 1
ATOM 1413 C CA . ILE A 1 178 ? 17.871 10.126 0.802 1.00 74.06 178 ILE A CA 1
ATOM 1414 C C . ILE A 1 178 ? 17.368 10.364 2.232 1.00 74.06 178 ILE A C 1
ATOM 1416 O O . ILE A 1 178 ? 16.279 9.907 2.579 1.00 74.06 178 ILE A O 1
ATOM 1420 N N . GLY A 1 179 ? 18.107 11.138 3.033 1.00 72.75 179 GLY A N 1
ATOM 1421 C CA . GLY A 1 179 ? 17.690 11.562 4.370 1.00 72.75 179 GLY A CA 1
ATOM 1422 C C . GLY A 1 179 ? 16.393 12.371 4.365 1.00 72.75 179 GLY A C 1
ATOM 1423 O O . GLY A 1 179 ? 15.491 12.087 5.154 1.00 72.75 179 GLY A O 1
ATOM 1424 N N . LEU A 1 180 ? 16.248 13.325 3.440 1.00 79.56 180 LEU A N 1
ATOM 1425 C CA . LEU A 1 180 ? 15.024 14.115 3.290 1.00 79.56 180 LEU A CA 1
ATOM 1426 C C . LEU A 1 180 ? 13.821 13.239 2.914 1.00 79.56 180 LEU A C 1
ATOM 1428 O O . LEU A 1 180 ? 12.763 13.347 3.536 1.00 79.56 180 LEU A O 1
ATOM 1432 N N . PHE A 1 181 ? 13.971 12.345 1.934 1.00 75.75 181 PHE A N 1
ATOM 1433 C CA . PHE A 1 181 ? 12.905 11.417 1.556 1.00 75.75 181 PHE A CA 1
ATOM 1434 C C . PHE A 1 181 ? 12.545 10.477 2.707 1.00 75.75 181 PHE A C 1
ATOM 1436 O O . PHE A 1 181 ? 11.364 10.192 2.914 1.00 75.75 181 PHE A O 1
ATOM 1443 N N . PHE A 1 182 ? 13.533 10.011 3.478 1.00 77.88 182 PHE A N 1
ATOM 1444 C CA . PHE A 1 182 ? 13.295 9.150 4.637 1.00 77.88 182 PHE A CA 1
ATOM 1445 C C . PHE A 1 182 ? 12.510 9.893 5.720 1.00 77.88 182 PHE A C 1
ATOM 1447 O O . PHE A 1 182 ? 11.548 9.352 6.268 1.00 77.88 182 PHE A O 1
ATOM 1454 N N . PHE A 1 183 ? 12.854 11.157 5.973 1.00 79.94 183 PHE A N 1
ATOM 1455 C CA . PHE A 1 183 ? 12.115 12.015 6.890 1.00 79.94 183 PHE A CA 1
ATOM 1456 C C . PHE A 1 183 ? 10.666 12.228 6.429 1.00 79.94 183 PHE A C 1
ATOM 1458 O O . PHE A 1 183 ? 9.738 11.972 7.196 1.00 79.94 183 PHE A O 1
ATOM 1465 N N . ILE A 1 184 ? 10.450 12.615 5.165 1.00 83.38 184 ILE A N 1
ATOM 1466 C CA . ILE A 1 184 ? 9.104 12.807 4.597 1.00 83.38 184 ILE A CA 1
ATOM 1467 C C . ILE A 1 184 ? 8.282 11.520 4.714 1.00 83.38 184 ILE A C 1
ATOM 1469 O O . ILE A 1 184 ? 7.137 11.550 5.163 1.00 83.38 184 ILE A O 1
ATOM 1473 N N . ASN A 1 185 ? 8.868 10.378 4.364 1.00 82.75 185 ASN A N 1
ATOM 1474 C CA . ASN A 1 185 ? 8.212 9.084 4.486 1.00 82.75 185 ASN A CA 1
ATOM 1475 C C . ASN A 1 185 ? 7.866 8.752 5.949 1.00 82.75 185 ASN A C 1
ATOM 1477 O O . ASN A 1 185 ? 6.764 8.292 6.231 1.00 82.75 185 ASN A O 1
ATOM 1481 N N . THR A 1 186 ? 8.748 9.059 6.900 1.00 83.38 186 THR A N 1
ATOM 1482 C CA . THR A 1 186 ? 8.480 8.880 8.337 1.00 83.38 186 THR A CA 1
ATOM 1483 C C . THR A 1 186 ? 7.300 9.740 8.804 1.00 83.38 186 THR A C 1
ATOM 1485 O O . THR A 1 186 ? 6.411 9.251 9.501 1.00 83.38 186 THR A O 1
ATOM 1488 N N . VAL A 1 187 ? 7.221 10.997 8.354 1.00 86.81 187 VAL A N 1
ATOM 1489 C CA . VAL A 1 187 ? 6.068 11.879 8.614 1.00 86.81 187 VAL A CA 1
ATOM 1490 C C . VAL A 1 187 ? 4.781 11.296 8.022 1.00 86.81 187 VAL A C 1
ATOM 1492 O O . VAL A 1 187 ? 3.730 11.336 8.667 1.00 86.81 187 VAL A O 1
ATOM 1495 N N . VAL A 1 188 ? 4.847 10.710 6.824 1.00 87.88 188 VAL A N 1
ATOM 1496 C CA . VAL A 1 188 ? 3.710 10.017 6.204 1.00 87.88 188 VAL A CA 1
ATOM 1497 C C . VAL A 1 188 ? 3.267 8.822 7.055 1.00 87.88 188 VAL A C 1
ATOM 1499 O O . VAL A 1 188 ? 2.079 8.731 7.371 1.00 87.88 188 VAL A O 1
ATOM 1502 N N . TYR A 1 189 ? 4.189 7.961 7.504 1.00 89.31 189 TYR A N 1
ATOM 1503 C CA . TYR A 1 189 ? 3.877 6.871 8.438 1.00 89.31 189 TYR A CA 1
ATOM 1504 C C . TYR A 1 189 ? 3.153 7.396 9.682 1.00 89.31 189 TYR A C 1
ATOM 1506 O O . TYR A 1 189 ? 2.060 6.928 10.001 1.00 89.31 189 TYR A O 1
ATOM 1514 N N . PHE A 1 190 ? 3.695 8.416 10.350 1.00 90.31 190 PHE A N 1
ATOM 1515 C CA . PHE A 1 190 ? 3.071 8.983 11.548 1.00 90.31 190 PHE A CA 1
ATOM 1516 C C . PHE A 1 190 ? 1.688 9.571 11.277 1.00 90.31 190 PHE A C 1
ATOM 1518 O O . PHE A 1 190 ? 0.765 9.335 12.053 1.00 90.31 190 PHE A O 1
ATOM 1525 N N . THR A 1 191 ? 1.506 10.273 10.160 1.00 90.88 191 THR A N 1
ATOM 1526 C CA . THR A 1 191 ? 0.214 10.868 9.791 1.00 90.88 191 THR A CA 1
ATOM 1527 C C . THR A 1 191 ? -0.859 9.794 9.620 1.00 90.88 191 THR A C 1
ATOM 1529 O O . THR A 1 191 ? -1.960 9.923 10.157 1.00 90.88 191 THR A O 1
ATOM 1532 N N . PHE A 1 192 ? -0.536 8.703 8.921 1.00 90.81 192 PHE A N 1
ATOM 1533 C CA . PHE A 1 192 ? -1.467 7.594 8.722 1.00 90.81 192 PHE A CA 1
ATOM 1534 C C . PHE A 1 192 ? -1.740 6.817 10.013 1.00 90.81 192 PHE A C 1
ATOM 1536 O O . PHE A 1 192 ? -2.888 6.450 10.262 1.00 90.81 192 PHE A O 1
ATOM 1543 N N . ILE A 1 193 ? -0.730 6.597 10.859 1.00 90.75 193 ILE A N 1
ATOM 1544 C CA . ILE A 1 193 ? -0.886 5.886 12.137 1.00 90.75 193 ILE A CA 1
ATOM 1545 C C . ILE A 1 193 ? -1.744 6.701 13.110 1.00 90.75 193 ILE A C 1
ATOM 1547 O O . ILE A 1 193 ? -2.742 6.193 13.622 1.00 90.75 193 ILE A O 1
ATOM 1551 N N . ILE A 1 194 ? -1.416 7.981 13.311 1.00 89.75 194 ILE A N 1
ATOM 1552 C CA . ILE A 1 194 ? -2.178 8.886 14.182 1.00 89.75 194 ILE A CA 1
ATOM 1553 C C . ILE A 1 194 ? -3.594 9.065 13.643 1.00 89.75 194 ILE A C 1
ATOM 1555 O O . ILE A 1 194 ? -4.553 8.951 14.403 1.00 89.75 194 ILE A O 1
ATOM 1559 N N . GLY A 1 195 ? -3.742 9.291 12.334 1.00 87.56 195 GLY A N 1
ATOM 1560 C CA . GLY A 1 195 ? -5.048 9.381 11.688 1.00 87.56 195 GLY A CA 1
ATOM 1561 C C . GLY A 1 195 ? -5.872 8.116 11.918 1.00 87.56 195 GLY A C 1
ATOM 1562 O O . GLY A 1 195 ? -7.043 8.193 12.282 1.00 87.56 195 GLY A O 1
ATOM 1563 N N . THR A 1 196 ? -5.253 6.943 11.805 1.00 88.81 196 THR A N 1
ATOM 1564 C CA . THR A 1 196 ? -5.927 5.670 12.061 1.00 88.81 196 THR A CA 1
ATOM 1565 C C . THR A 1 196 ? -6.354 5.545 13.518 1.00 88.81 196 THR A C 1
ATOM 1567 O O . THR A 1 196 ? -7.510 5.218 13.766 1.00 88.81 196 THR A O 1
ATOM 1570 N N . PHE A 1 197 ? -5.502 5.876 14.490 1.00 86.88 197 PHE A N 1
ATOM 1571 C CA . PHE A 1 197 ? -5.911 5.889 15.898 1.00 86.88 197 PHE A CA 1
ATOM 1572 C C . PHE A 1 197 ? -7.044 6.878 16.166 1.00 86.88 197 PHE A C 1
ATOM 1574 O O . PHE A 1 197 ? -8.013 6.530 16.842 1.00 86.88 197 PHE A O 1
ATOM 1581 N N . ALA A 1 198 ? -6.962 8.075 15.589 1.00 85.12 198 ALA A N 1
ATOM 1582 C CA . ALA A 1 198 ? -7.955 9.121 15.755 1.00 85.12 198 ALA A CA 1
ATOM 1583 C C . ALA A 1 198 ? -9.318 8.729 15.180 1.00 85.12 198 ALA A C 1
ATOM 1585 O O . ALA A 1 198 ? -10.321 8.942 15.851 1.00 85.12 198 ALA A O 1
ATOM 1586 N N . PHE A 1 199 ? -9.370 8.154 13.974 1.00 83.94 199 PHE A N 1
ATOM 1587 C CA . PHE A 1 199 ? -10.625 7.828 13.290 1.00 83.94 199 PHE A CA 1
ATOM 1588 C C . PHE A 1 199 ? -11.179 6.444 13.644 1.00 83.94 199 PHE A C 1
ATOM 1590 O O . PHE A 1 199 ? -12.398 6.287 13.732 1.00 83.94 199 PHE A O 1
ATOM 1597 N N . TYR A 1 200 ? -10.320 5.441 13.847 1.00 80.94 200 TYR A N 1
ATOM 1598 C CA . TYR A 1 200 ? -10.751 4.073 14.149 1.00 80.94 200 TYR A CA 1
ATOM 1599 C C . TYR A 1 200 ? -11.235 3.942 15.594 1.00 80.94 200 TYR A C 1
ATOM 1601 O O . TYR A 1 200 ? -12.336 3.448 15.830 1.00 80.94 200 TYR A O 1
ATOM 1609 N N . PHE A 1 201 ? -10.460 4.449 16.558 1.00 78.56 201 PHE A N 1
ATOM 1610 C CA . PHE A 1 201 ? -10.811 4.391 17.979 1.00 78.56 201 PHE A CA 1
ATOM 1611 C C . PHE A 1 201 ? -11.647 5.595 18.446 1.00 78.56 201 PHE A C 1
ATOM 1613 O O . PHE A 1 201 ? -11.894 5.744 19.646 1.00 78.56 201 PHE A O 1
ATOM 1620 N N . TYR A 1 202 ? -12.120 6.445 17.523 1.00 80.25 202 TYR A N 1
ATOM 1621 C CA . TYR A 1 202 ? -12.970 7.582 17.870 1.00 80.25 202 TYR A CA 1
ATOM 1622 C C . TYR A 1 202 ? -14.243 7.121 18.603 1.00 80.25 202 TYR A C 1
ATOM 1624 O O . TYR A 1 202 ? -14.977 6.269 18.085 1.00 80.25 202 TYR A O 1
ATOM 1632 N N . PRO A 1 203 ? -14.586 7.707 19.764 1.00 73.38 203 PRO A N 1
ATOM 1633 C CA . PRO A 1 203 ? -15.796 7.347 20.488 1.00 73.38 203 PRO A CA 1
ATOM 1634 C C . PRO A 1 203 ? -17.037 7.894 19.769 1.00 73.38 203 PRO A C 1
ATOM 1636 O O . PRO A 1 203 ? -17.470 9.029 19.988 1.00 73.38 203 PRO A O 1
ATOM 1639 N N . LYS A 1 204 ? -17.633 7.072 18.900 1.00 70.25 204 LYS A N 1
ATOM 1640 C CA . LYS A 1 204 ? -18.869 7.411 18.182 1.00 70.25 204 LYS A CA 1
ATOM 1641 C C . LYS A 1 204 ? -20.036 7.589 19.152 1.00 70.25 204 LYS A C 1
ATOM 1643 O O . LYS A 1 204 ? -20.101 6.969 20.213 1.00 70.25 204 LYS A O 1
ATOM 1648 N N . LYS A 1 205 ? -21.004 8.423 18.755 1.00 61.78 205 LYS A N 1
ATOM 1649 C CA . LYS A 1 205 ? -22.199 8.702 19.568 1.00 61.78 205 LYS A CA 1
ATOM 1650 C C . LYS A 1 205 ? -23.015 7.441 19.872 1.00 61.78 205 LYS A C 1
ATOM 1652 O O . LYS A 1 205 ? -23.600 7.367 20.947 1.00 61.78 205 LYS A O 1
ATOM 1657 N N . GLU A 1 206 ? -23.013 6.487 18.944 1.00 63.38 206 GLU A N 1
ATOM 1658 C CA . GLU A 1 206 ? -23.739 5.214 19.015 1.00 63.38 206 GLU A CA 1
ATOM 1659 C C . GLU A 1 206 ? -23.143 4.248 20.050 1.00 63.38 206 GLU A C 1
ATOM 1661 O O . GLU A 1 206 ? -23.882 3.603 20.785 1.00 63.38 206 GLU A O 1
ATOM 1666 N N . THR A 1 207 ? -21.812 4.174 20.150 1.00 64.69 207 THR A N 1
ATOM 1667 C CA . THR A 1 207 ? -21.106 3.277 21.082 1.00 64.69 207 THR A CA 1
ATOM 1668 C C . THR A 1 207 ? -20.865 3.904 22.455 1.00 64.69 207 THR A C 1
ATOM 1670 O O . THR A 1 207 ? -20.869 3.198 23.461 1.00 64.69 207 THR A O 1
ATOM 1673 N N . SER A 1 208 ? -20.706 5.228 22.518 1.00 64.81 208 SER A N 1
ATOM 1674 C CA . SER A 1 208 ? -20.482 5.983 23.756 1.00 64.81 208 SER A CA 1
ATOM 1675 C C . SER A 1 208 ? -21.533 7.091 23.893 1.00 64.81 208 SER A C 1
ATOM 1677 O O . SER A 1 208 ? -21.299 8.227 23.460 1.00 64.81 208 SER A O 1
ATOM 1679 N N . PRO A 1 209 ? -22.709 6.805 24.483 1.00 64.75 209 PRO A N 1
ATOM 1680 C CA . PRO A 1 209 ? -23.818 7.759 24.519 1.00 64.75 209 PRO A CA 1
ATOM 1681 C C . PRO A 1 209 ? -23.573 8.937 25.473 1.00 64.75 209 PRO A C 1
ATOM 1683 O O . PRO A 1 209 ? -24.009 10.051 25.186 1.00 64.75 209 PRO A O 1
ATOM 1686 N N . THR A 1 210 ? -22.836 8.740 26.573 1.00 77.81 210 THR A N 1
ATOM 1687 C CA . THR A 1 210 ? -22.574 9.799 27.562 1.00 77.81 210 THR A CA 1
ATOM 1688 C C . THR A 1 210 ? -21.305 10.598 27.254 1.00 77.81 210 THR A C 1
ATOM 1690 O O . THR A 1 210 ? -20.312 10.065 26.758 1.00 77.81 210 THR A O 1
ATOM 1693 N N . LEU A 1 211 ? -21.306 11.888 27.616 1.00 75.00 211 LEU A N 1
ATOM 1694 C CA . LEU A 1 211 ? -20.156 12.784 27.431 1.00 75.00 211 LEU A CA 1
ATOM 1695 C C . LEU A 1 211 ? -18.910 12.299 28.191 1.00 75.00 211 LEU A C 1
ATOM 1697 O O . LEU A 1 211 ? -17.805 12.369 27.663 1.00 75.00 211 LEU A O 1
ATOM 1701 N N . SER A 1 212 ? -19.086 11.717 29.379 1.00 74.19 212 SER A N 1
ATOM 1702 C CA . SER A 1 212 ? -17.992 11.139 30.171 1.00 74.19 212 SER A CA 1
ATOM 1703 C C . SER A 1 212 ? -17.305 9.952 29.486 1.00 74.19 212 SER A C 1
ATOM 1705 O O . SER A 1 212 ? -16.080 9.863 29.505 1.00 74.19 212 SER A O 1
ATOM 1707 N N . LEU A 1 213 ? -18.069 9.065 28.838 1.00 72.75 213 LEU A N 1
ATOM 1708 C CA . LEU A 1 213 ? -17.514 7.931 28.092 1.00 72.75 213 LEU A CA 1
ATOM 1709 C C . LEU A 1 213 ? -16.802 8.390 26.816 1.00 72.75 213 LEU A C 1
ATOM 1711 O O . LEU A 1 213 ? -15.792 7.803 26.436 1.00 72.75 213 LEU A O 1
ATOM 1715 N N . ARG A 1 214 ? -17.284 9.464 26.180 1.00 78.81 214 ARG A N 1
AT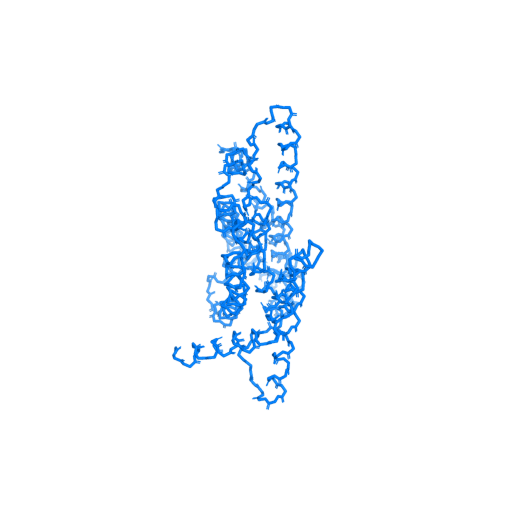OM 1716 C CA . ARG A 1 214 ? -16.601 10.075 25.030 1.00 78.81 214 ARG A CA 1
ATOM 1717 C C . ARG A 1 214 ? -15.279 10.716 25.430 1.00 78.81 214 ARG A C 1
ATOM 1719 O O . ARG A 1 214 ? -14.282 10.476 24.763 1.00 78.81 214 ARG A O 1
ATOM 1726 N N . MET A 1 215 ? -15.245 11.458 26.537 1.00 80.62 215 MET A N 1
ATOM 1727 C CA . MET A 1 215 ? -13.998 12.032 27.052 1.00 80.62 215 MET A CA 1
ATOM 1728 C C . MET A 1 215 ? -12.983 10.941 27.405 1.00 80.62 215 MET A C 1
ATOM 1730 O O . MET A 1 215 ? -11.826 11.039 27.014 1.00 80.62 215 MET A O 1
ATOM 1734 N N . LEU A 1 216 ? -13.417 9.857 28.054 1.00 78.75 216 LEU A N 1
ATOM 1735 C CA . LEU A 1 216 ? -12.542 8.720 28.357 1.00 78.75 216 LEU A CA 1
ATOM 1736 C C . LEU A 1 216 ? -12.029 8.029 27.082 1.00 78.75 216 LEU A C 1
ATOM 1738 O O . LEU A 1 216 ? -10.855 7.674 27.011 1.00 78.75 216 LEU A O 1
ATOM 1742 N N . GLY A 1 217 ? -12.875 7.891 26.057 1.00 79.75 217 GLY A N 1
ATOM 1743 C CA . GLY A 1 217 ? -12.468 7.388 24.744 1.00 79.75 217 GLY A CA 1
ATOM 1744 C C . GLY A 1 217 ? -11.416 8.271 24.066 1.00 79.75 217 GLY A C 1
ATOM 1745 O O . GLY A 1 217 ? -10.433 7.753 23.550 1.00 79.75 217 GLY A O 1
ATOM 1746 N N . LEU A 1 218 ? -11.562 9.597 24.128 1.00 84.56 218 LEU A N 1
ATOM 1747 C CA . LEU A 1 218 ? -10.559 10.532 23.604 1.00 84.56 218 LEU A CA 1
ATOM 1748 C C . LEU A 1 218 ? -9.233 10.437 24.366 1.00 84.56 218 LEU A C 1
ATOM 1750 O O . LEU A 1 218 ? -8.177 10.375 23.743 1.00 84.56 218 LEU A O 1
ATOM 1754 N N . VAL A 1 219 ? -9.278 10.356 25.699 1.00 85.44 219 VAL A N 1
ATOM 1755 C CA . VAL A 1 219 ? -8.075 10.156 26.524 1.00 85.44 219 VAL A CA 1
ATOM 1756 C C . VAL A 1 219 ? -7.376 8.847 26.156 1.00 85.44 219 VAL A C 1
ATOM 1758 O O . VAL A 1 219 ? -6.155 8.827 26.043 1.00 85.44 219 VAL A O 1
ATOM 1761 N N . ARG A 1 220 ? -8.130 7.772 25.893 1.00 82.69 220 ARG A N 1
ATOM 1762 C CA . ARG A 1 220 ? -7.576 6.494 25.423 1.00 82.69 220 ARG A CA 1
ATOM 1763 C C . ARG A 1 220 ? -6.845 6.636 24.084 1.00 82.69 220 ARG A C 1
ATOM 1765 O O . ARG A 1 220 ? -5.775 6.058 23.927 1.00 82.69 220 ARG A O 1
ATOM 1772 N N . VAL A 1 221 ? -7.388 7.410 23.142 1.00 87.50 221 VAL A N 1
ATOM 1773 C CA . VAL A 1 221 ? -6.738 7.682 21.846 1.00 87.50 221 VAL A CA 1
ATOM 1774 C C . VAL A 1 221 ? -5.447 8.477 22.032 1.00 87.50 221 VAL A C 1
ATOM 1776 O O . VAL A 1 221 ? -4.414 8.082 21.497 1.00 87.50 221 VAL A O 1
ATOM 1779 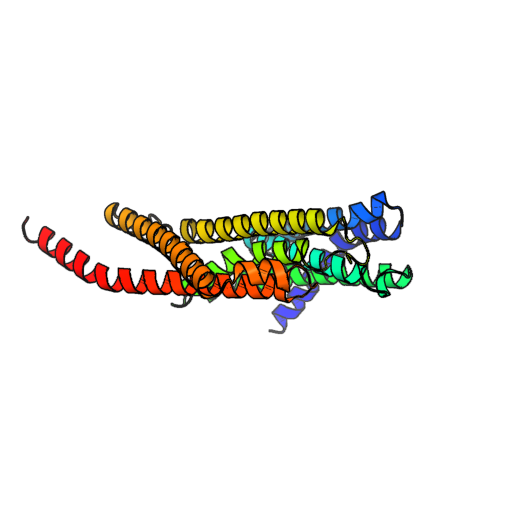N N . ILE A 1 222 ? -5.482 9.559 22.817 1.00 88.94 222 ILE A N 1
ATOM 1780 C CA . ILE A 1 222 ? -4.292 10.372 23.119 1.00 88.94 222 ILE A CA 1
ATOM 1781 C C . ILE A 1 222 ? -3.215 9.494 23.760 1.00 88.94 222 ILE A C 1
ATOM 1783 O O . ILE A 1 222 ? -2.060 9.517 23.345 1.00 88.94 222 ILE A O 1
ATOM 1787 N N . PHE A 1 223 ? -3.609 8.666 24.726 1.00 89.00 223 PHE A N 1
ATOM 1788 C CA . PHE A 1 223 ? -2.704 7.748 25.397 1.00 89.00 223 PHE A CA 1
ATOM 1789 C C . PHE A 1 223 ? -2.081 6.733 24.429 1.00 89.00 223 PHE A C 1
ATOM 1791 O O . PHE A 1 223 ? -0.871 6.537 24.473 1.00 89.00 223 PHE A O 1
ATOM 1798 N N . ALA A 1 224 ? -2.861 6.145 23.515 1.00 88.31 224 ALA A N 1
ATOM 1799 C CA . ALA A 1 224 ? -2.343 5.225 22.499 1.00 88.31 224 ALA A CA 1
ATOM 1800 C C . ALA A 1 224 ? -1.302 5.888 21.580 1.00 88.31 224 ALA A C 1
ATOM 1802 O O . ALA A 1 224 ? -0.280 5.276 21.274 1.00 88.31 224 ALA A O 1
ATOM 1803 N N . VAL A 1 225 ? -1.529 7.146 21.181 1.00 91.12 225 VAL A N 1
ATOM 1804 C CA . VAL A 1 225 ? -0.569 7.929 20.384 1.00 91.12 225 VAL A CA 1
ATOM 1805 C C . VAL A 1 225 ? 0.713 8.197 21.176 1.00 91.12 225 VAL A C 1
ATOM 1807 O O . VAL A 1 225 ? 1.806 7.967 20.662 1.00 91.12 225 VAL A O 1
ATOM 1810 N N . CYS A 1 226 ? 0.605 8.628 22.436 1.00 92.00 226 CYS A N 1
ATOM 1811 C CA . CYS A 1 226 ? 1.777 8.841 23.288 1.00 92.00 226 CYS A CA 1
ATOM 1812 C C . CYS A 1 226 ? 2.568 7.545 23.502 1.00 92.00 226 CYS A C 1
ATOM 1814 O O . CYS A 1 226 ? 3.796 7.559 23.456 1.00 92.00 226 CYS A O 1
ATOM 1816 N N . LEU A 1 227 ? 1.876 6.420 23.700 1.00 91.94 227 LEU A N 1
ATOM 1817 C CA . LEU A 1 227 ? 2.508 5.116 23.886 1.00 91.94 227 LEU A CA 1
ATOM 1818 C C . LEU A 1 227 ? 3.219 4.655 22.612 1.00 91.94 227 LEU A C 1
ATOM 1820 O O . LEU A 1 227 ? 4.303 4.088 22.695 1.00 91.94 227 LEU A O 1
ATOM 1824 N N . PHE A 1 228 ? 2.652 4.937 21.439 1.00 93.00 228 PHE A N 1
ATOM 1825 C CA . PHE A 1 228 ? 3.307 4.682 20.158 1.00 93.00 228 PHE A CA 1
ATOM 1826 C C . PHE A 1 228 ? 4.630 5.433 20.028 1.00 93.00 228 PHE A C 1
ATOM 1828 O O . PHE A 1 228 ? 5.658 4.797 19.792 1.00 93.00 228 PHE A O 1
ATOM 1835 N N . PHE A 1 229 ? 4.635 6.748 20.269 1.00 91.75 229 PHE A N 1
ATOM 1836 C CA . PHE A 1 229 ? 5.874 7.530 20.252 1.00 91.75 229 PHE A CA 1
ATOM 1837 C C . PHE A 1 229 ? 6.873 7.056 21.308 1.00 91.75 229 PHE A C 1
ATOM 1839 O O . PHE A 1 229 ? 8.067 6.984 21.030 1.00 91.75 229 PHE A O 1
ATOM 1846 N N . PHE A 1 230 ? 6.400 6.683 22.499 1.00 92.75 230 PHE A N 1
ATOM 1847 C CA . PHE A 1 230 ? 7.259 6.149 23.551 1.00 92.75 230 PHE A CA 1
ATOM 1848 C C . PHE A 1 230 ? 7.935 4.835 23.137 1.00 92.75 230 PHE A C 1
ATOM 1850 O O . PHE A 1 230 ? 9.154 4.729 23.233 1.00 92.75 230 PHE A O 1
ATOM 1857 N N . VAL A 1 231 ? 7.174 3.848 22.646 1.00 91.75 231 VAL A N 1
ATOM 1858 C CA . VAL A 1 231 ? 7.712 2.544 22.208 1.00 91.75 231 VAL A CA 1
ATOM 1859 C C . VAL A 1 231 ? 8.714 2.733 21.077 1.00 91.75 231 VAL A C 1
ATOM 1861 O O . VAL A 1 231 ? 9.805 2.171 21.114 1.00 91.75 231 VAL A O 1
ATOM 1864 N N . GLN A 1 232 ? 8.366 3.560 20.096 1.00 91.00 232 GLN A N 1
ATOM 1865 C CA . GLN A 1 232 ? 9.222 3.859 18.958 1.00 91.00 232 GLN A CA 1
ATOM 1866 C C . GLN A 1 232 ? 10.521 4.560 19.393 1.00 91.00 232 GLN A C 1
ATOM 1868 O O . GLN A 1 232 ? 11.603 4.125 19.001 1.00 91.00 232 GLN A O 1
ATOM 1873 N N . ALA A 1 233 ? 10.444 5.589 20.242 1.00 89.75 233 ALA A N 1
ATOM 1874 C CA . ALA A 1 233 ? 11.620 6.281 20.767 1.00 89.75 233 ALA A CA 1
ATOM 1875 C C . ALA A 1 233 ? 12.501 5.358 21.624 1.00 89.75 233 ALA A C 1
ATOM 1877 O O . ALA A 1 233 ? 13.723 5.377 21.484 1.00 89.75 233 ALA A O 1
ATOM 1878 N N . PHE A 1 234 ? 11.890 4.519 22.463 1.00 91.75 234 PHE A N 1
ATOM 1879 C CA . PHE A 1 234 ? 12.593 3.550 23.300 1.00 91.75 234 PHE A CA 1
ATOM 1880 C C . PHE A 1 234 ? 13.358 2.521 22.460 1.00 91.75 234 PHE A C 1
ATOM 1882 O O . PHE A 1 234 ? 14.560 2.339 22.648 1.00 91.75 234 PHE A O 1
ATOM 1889 N N . VAL A 1 235 ? 12.687 1.885 21.492 1.00 90.25 235 VAL A N 1
ATOM 1890 C CA . VAL A 1 235 ? 13.317 0.889 20.612 1.00 90.25 235 VAL A CA 1
ATOM 1891 C C . VAL A 1 235 ? 14.418 1.533 19.779 1.00 90.25 235 VAL A C 1
ATOM 1893 O O . VAL A 1 235 ? 15.511 0.976 19.684 1.00 90.25 235 VAL A O 1
ATOM 1896 N N . ASN A 1 236 ? 14.173 2.719 19.216 1.00 88.00 236 ASN A N 1
ATOM 1897 C CA . ASN A 1 236 ? 15.184 3.423 18.437 1.00 88.00 236 ASN A CA 1
ATOM 1898 C C . ASN A 1 236 ? 16.402 3.813 19.291 1.00 88.00 236 ASN A C 1
ATOM 1900 O O . ASN A 1 236 ? 17.530 3.627 18.846 1.00 88.00 236 ASN A O 1
ATOM 1904 N N . GLY A 1 237 ? 16.196 4.283 20.525 1.00 88.19 237 GLY A N 1
ATOM 1905 C CA . GLY A 1 237 ? 17.284 4.604 21.453 1.00 88.19 237 GLY A CA 1
ATOM 1906 C C . GLY A 1 237 ? 18.115 3.385 21.863 1.00 88.19 237 GLY A C 1
ATOM 1907 O O . GLY A 1 237 ? 19.327 3.496 22.004 1.00 88.19 237 GLY A O 1
ATOM 1908 N N . ALA A 1 238 ? 17.485 2.216 22.006 1.00 89.56 238 ALA A N 1
ATOM 1909 C CA . ALA A 1 238 ? 18.167 0.982 22.396 1.00 89.56 238 ALA A CA 1
ATOM 1910 C C . ALA A 1 238 ? 18.903 0.283 21.238 1.00 89.56 238 ALA A C 1
ATOM 1912 O O . ALA A 1 238 ? 19.894 -0.403 21.470 1.00 89.56 238 ALA A O 1
ATOM 1913 N N . THR A 1 239 ? 18.407 0.412 20.004 1.00 87.06 239 THR A N 1
ATOM 1914 C CA . THR A 1 239 ? 18.874 -0.402 18.861 1.00 87.06 239 THR A CA 1
ATOM 1915 C C . THR A 1 239 ? 19.494 0.401 17.722 1.00 87.06 239 THR A C 1
ATOM 1917 O O . THR A 1 239 ? 20.136 -0.183 16.854 1.00 87.06 239 THR A O 1
ATOM 1920 N N . GLY A 1 240 ? 19.297 1.721 17.676 1.00 84.81 240 GLY A N 1
ATOM 1921 C CA . GLY A 1 240 ? 19.699 2.540 16.532 1.00 84.81 240 GLY A CA 1
ATOM 1922 C C . GLY A 1 240 ? 18.926 2.221 15.245 1.00 84.81 240 GLY A C 1
ATOM 1923 O O . GLY A 1 240 ? 19.446 2.451 14.154 1.00 84.81 240 GLY A O 1
ATOM 1924 N N . LEU A 1 241 ? 17.701 1.685 15.354 1.00 84.25 241 LEU A N 1
ATOM 1925 C CA . LEU A 1 241 ? 16.890 1.199 14.229 1.00 84.25 241 LEU A CA 1
ATOM 1926 C C . LEU A 1 241 ? 16.808 2.190 13.058 1.00 84.25 241 LEU A C 1
ATOM 1928 O O . LEU A 1 241 ? 16.991 1.791 11.915 1.00 84.25 241 LEU A O 1
ATOM 1932 N N . TYR A 1 242 ? 16.583 3.480 13.314 1.00 79.69 242 TYR A N 1
ATOM 1933 C CA . TYR A 1 242 ? 16.480 4.478 12.244 1.00 79.69 242 TYR A CA 1
ATOM 1934 C C . TYR A 1 242 ? 17.801 4.768 11.559 1.00 79.69 242 TYR A C 1
ATOM 1936 O O . TYR A 1 242 ? 17.826 4.961 10.346 1.00 79.69 242 TYR A O 1
ATOM 1944 N N . ALA A 1 243 ? 18.901 4.762 12.312 1.00 78.44 243 ALA A N 1
ATOM 1945 C CA . ALA A 1 243 ? 20.217 4.862 11.709 1.00 78.44 243 ALA A CA 1
ATOM 1946 C C . ALA A 1 243 ? 20.455 3.653 10.796 1.00 78.44 243 ALA A C 1
ATOM 1948 O O . ALA A 1 243 ? 20.913 3.832 9.672 1.00 78.44 243 ALA A O 1
ATOM 1949 N N . PHE A 1 244 ? 20.071 2.445 11.219 1.00 80.69 244 PHE A N 1
ATOM 1950 C CA . PHE A 1 244 ? 20.163 1.238 10.396 1.00 80.69 244 PHE A CA 1
ATOM 1951 C C . PHE A 1 244 ? 19.278 1.305 9.138 1.00 80.69 244 PHE A C 1
ATOM 1953 O O . PHE A 1 244 ? 19.774 1.087 8.033 1.00 80.69 244 PHE A O 1
ATOM 1960 N N . GLU A 1 245 ? 17.998 1.659 9.271 1.00 76.00 245 GLU A N 1
ATOM 1961 C CA . GLU A 1 245 ? 17.073 1.790 8.138 1.00 76.00 245 GLU A CA 1
ATOM 1962 C C . GLU A 1 245 ? 17.568 2.832 7.120 1.00 76.00 245 GLU A C 1
ATOM 1964 O O . GLU A 1 245 ? 17.582 2.563 5.917 1.00 76.00 245 GLU A O 1
ATOM 1969 N N . LEU A 1 246 ? 18.048 3.983 7.602 1.00 73.44 246 LEU A N 1
ATOM 1970 C CA . LEU A 1 246 ? 18.548 5.073 6.767 1.00 73.44 246 LEU A CA 1
ATOM 1971 C C . LEU A 1 246 ? 19.903 4.780 6.116 1.00 73.44 246 LEU A C 1
ATOM 1973 O O . LEU A 1 246 ? 20.158 5.273 5.023 1.00 73.44 246 LEU A O 1
ATOM 1977 N N . THR A 1 247 ? 20.805 4.056 6.779 1.00 69.94 247 THR A N 1
ATOM 1978 C CA . THR A 1 247 ? 22.178 3.889 6.269 1.00 69.94 247 THR A CA 1
ATOM 1979 C C . THR A 1 247 ? 22.391 2.575 5.534 1.00 69.94 247 THR A C 1
ATOM 1981 O O . THR A 1 247 ? 23.130 2.528 4.555 1.00 69.94 247 THR A O 1
ATOM 1984 N N . HIS A 1 248 ? 21.745 1.498 5.974 1.00 68.00 248 HIS A N 1
ATOM 1985 C CA . HIS A 1 248 ? 22.016 0.161 5.452 1.00 68.00 248 HIS A CA 1
ATOM 1986 C C . HIS A 1 248 ? 20.973 -0.299 4.442 1.00 68.00 248 HIS A C 1
ATOM 1988 O O . HIS A 1 248 ? 21.326 -0.972 3.472 1.00 68.00 248 HIS A O 1
ATOM 1994 N N . LEU A 1 249 ? 19.698 0.044 4.645 1.00 67.31 249 LEU A N 1
ATOM 1995 C CA . LEU A 1 249 ? 18.635 -0.444 3.772 1.00 67.31 249 LEU A CA 1
ATOM 1996 C C . LEU A 1 249 ? 18.495 0.437 2.536 1.00 67.31 249 LEU A C 1
ATOM 1998 O O . LEU A 1 249 ? 18.604 -0.068 1.418 1.00 67.31 249 LEU A O 1
ATOM 2002 N N . THR A 1 250 ? 18.258 1.738 2.719 1.00 64.94 250 THR A N 1
ATOM 2003 C CA . THR A 1 250 ? 17.963 2.671 1.612 1.00 64.94 250 THR A CA 1
ATOM 2004 C C . THR A 1 250 ? 19.120 2.782 0.618 1.00 64.94 250 THR A C 1
ATOM 2006 O O . THR A 1 250 ? 18.877 2.974 -0.569 1.00 64.94 250 THR A O 1
ATOM 2009 N N . MET A 1 251 ? 20.367 2.586 1.059 1.00 61.91 251 MET A N 1
ATOM 2010 C CA . MET A 1 251 ? 21.546 2.671 0.189 1.00 61.91 251 MET A CA 1
ATOM 2011 C C . MET A 1 251 ? 21.814 1.404 -0.636 1.00 61.91 251 MET A C 1
ATOM 2013 O O . MET A 1 251 ? 22.469 1.479 -1.670 1.00 61.91 251 MET A O 1
ATOM 2017 N N . ARG A 1 252 ? 21.335 0.228 -0.207 1.00 60.56 252 ARG A N 1
ATOM 2018 C CA . ARG A 1 252 ? 21.709 -1.066 -0.819 1.00 60.56 252 ARG A CA 1
ATOM 2019 C C . ARG A 1 252 ? 20.695 -1.618 -1.814 1.00 60.56 252 ARG A C 1
ATOM 2021 O O . ARG A 1 252 ? 20.806 -2.780 -2.193 1.00 60.56 252 ARG A O 1
ATOM 2028 N N . ASN A 1 253 ? 19.725 -0.806 -2.235 1.00 62.97 253 ASN A N 1
ATOM 2029 C CA . ASN A 1 253 ? 18.696 -1.207 -3.191 1.00 62.97 253 ASN A CA 1
ATOM 2030 C C . ASN A 1 253 ? 18.044 -2.557 -2.815 1.00 62.97 253 ASN A C 1
ATOM 2032 O O . ASN A 1 253 ? 18.104 -3.546 -3.549 1.00 62.97 253 ASN A O 1
ATOM 2036 N N . ASN A 1 254 ? 17.483 -2.612 -1.608 1.00 70.81 254 ASN A N 1
ATOM 2037 C CA . ASN A 1 254 ? 16.977 -3.846 -1.030 1.00 70.81 254 ASN A CA 1
ATOM 2038 C C . ASN A 1 254 ? 15.459 -3.776 -0.821 1.00 70.81 254 ASN A C 1
ATOM 2040 O O . ASN A 1 254 ? 14.932 -2.772 -0.352 1.00 70.81 254 ASN A O 1
ATOM 2044 N N . VAL A 1 255 ? 14.749 -4.871 -1.097 1.00 74.56 255 VAL A N 1
ATOM 2045 C CA . VAL A 1 255 ? 13.306 -5.004 -0.822 1.00 74.56 255 VAL A CA 1
ATOM 2046 C C . VAL A 1 255 ? 13.004 -4.757 0.669 1.00 74.56 255 VAL A C 1
ATOM 2048 O O . VAL A 1 255 ? 11.943 -4.250 1.035 1.00 74.56 255 VAL A O 1
ATOM 2051 N N . TRP A 1 256 ? 13.976 -5.027 1.546 1.00 79.06 256 TRP A N 1
ATOM 2052 C CA . TRP A 1 256 ? 13.880 -4.751 2.980 1.00 79.06 256 TRP A CA 1
ATOM 2053 C C . TRP A 1 256 ? 13.630 -3.278 3.336 1.00 79.06 256 TRP A C 1
ATOM 2055 O O . TRP A 1 256 ? 13.118 -3.022 4.422 1.00 79.06 256 TRP A O 1
ATOM 2065 N N . VAL A 1 257 ? 13.901 -2.326 2.433 1.00 76.25 257 VAL A N 1
ATOM 2066 C CA . VAL A 1 257 ? 13.701 -0.883 2.670 1.00 76.25 257 VAL A CA 1
ATOM 2067 C C . VAL A 1 257 ? 12.259 -0.514 2.994 1.00 76.25 257 VAL A C 1
ATOM 2069 O O . VAL A 1 257 ? 12.015 0.458 3.698 1.00 76.25 257 VAL A O 1
ATOM 2072 N N . PHE A 1 258 ? 11.286 -1.273 2.497 1.00 79.19 258 PHE A N 1
ATOM 2073 C CA . PHE A 1 258 ? 9.877 -1.022 2.794 1.00 79.19 258 PHE A CA 1
ATOM 2074 C C . PHE A 1 258 ? 9.229 -2.135 3.617 1.00 79.19 258 PHE A C 1
ATOM 2076 O O . PHE A 1 258 ? 8.257 -1.869 4.318 1.00 79.19 258 PHE A O 1
ATOM 2083 N N . ILE A 1 259 ? 9.776 -3.356 3.588 1.00 84.94 259 ILE A N 1
ATOM 2084 C CA . ILE A 1 259 ? 9.279 -4.462 4.415 1.00 84.94 259 ILE A CA 1
ATOM 2085 C C . ILE A 1 259 ? 9.634 -4.243 5.888 1.00 84.94 259 ILE A C 1
ATOM 2087 O O . ILE A 1 259 ? 8.757 -4.382 6.738 1.00 84.94 259 ILE A O 1
ATOM 2091 N N . LEU A 1 260 ? 10.890 -3.901 6.204 1.00 86.06 260 LEU A N 1
ATOM 2092 C CA . LEU A 1 260 ? 11.314 -3.780 7.599 1.00 86.06 260 LEU A CA 1
ATOM 2093 C C . LEU A 1 260 ? 10.593 -2.626 8.314 1.00 86.06 260 LEU A C 1
ATOM 2095 O O . LEU A 1 260 ? 9.994 -2.916 9.349 1.00 86.06 260 LEU A O 1
ATOM 2099 N N . PRO A 1 261 ? 10.516 -1.395 7.758 1.00 85.88 261 PRO A N 1
ATOM 2100 C CA . PRO A 1 261 ? 9.737 -0.328 8.383 1.00 85.88 261 PRO A CA 1
ATOM 2101 C C . PRO A 1 261 ? 8.262 -0.702 8.567 1.00 85.88 261 PRO A C 1
ATOM 2103 O O . PRO A 1 261 ? 7.677 -0.458 9.617 1.00 85.88 261 PRO A O 1
ATOM 2106 N N . ALA A 1 262 ? 7.640 -1.357 7.580 1.00 88.56 262 ALA A N 1
ATOM 2107 C CA . ALA A 1 262 ? 6.250 -1.787 7.711 1.00 88.56 262 ALA A CA 1
ATOM 2108 C C . ALA A 1 262 ? 6.059 -2.776 8.875 1.00 88.56 262 ALA A C 1
ATOM 2110 O O . ALA A 1 262 ? 5.087 -2.660 9.623 1.00 88.56 262 ALA A O 1
ATOM 2111 N N . LEU A 1 263 ? 6.987 -3.721 9.062 1.00 90.56 263 LEU A N 1
ATOM 2112 C CA . LEU A 1 263 ? 6.952 -4.678 10.170 1.00 90.56 263 LEU A CA 1
ATOM 2113 C C . LEU A 1 263 ? 7.235 -4.016 11.523 1.00 90.56 263 LEU A C 1
ATOM 2115 O O . LEU A 1 263 ? 6.538 -4.308 12.494 1.00 90.56 263 LEU A O 1
ATOM 2119 N N . THR A 1 264 ? 8.219 -3.119 11.603 1.00 89.81 264 THR A N 1
ATOM 2120 C CA . THR A 1 264 ? 8.569 -2.427 12.852 1.00 89.81 264 THR A CA 1
ATOM 2121 C C . THR A 1 264 ? 7.428 -1.519 13.302 1.00 89.81 264 THR A C 1
ATOM 2123 O O . THR A 1 264 ? 6.973 -1.633 14.441 1.00 89.81 264 THR A O 1
ATOM 2126 N N . TYR A 1 265 ? 6.853 -0.721 12.397 1.00 90.75 265 TYR A N 1
ATOM 2127 C CA . TYR A 1 265 ? 5.669 0.083 12.704 1.00 90.75 265 TYR A CA 1
ATOM 2128 C C . TYR A 1 265 ? 4.443 -0.772 13.029 1.00 90.75 265 TYR A C 1
ATOM 2130 O O . TYR A 1 265 ? 3.677 -0.399 13.918 1.00 90.75 265 TYR A O 1
ATOM 2138 N N . ALA A 1 266 ? 4.263 -1.933 12.389 1.00 92.44 266 ALA A N 1
ATOM 2139 C CA . ALA A 1 266 ? 3.194 -2.857 12.762 1.00 92.44 266 ALA A CA 1
ATOM 2140 C C . ALA A 1 266 ? 3.332 -3.341 14.209 1.00 92.44 266 ALA A C 1
ATOM 2142 O O . ALA A 1 266 ? 2.359 -3.317 14.963 1.00 92.44 266 ALA A O 1
ATOM 2143 N N . LEU A 1 267 ? 4.541 -3.736 14.613 1.00 91.69 267 LEU A N 1
ATOM 2144 C CA . LEU A 1 267 ? 4.822 -4.155 15.983 1.00 91.69 267 LEU A CA 1
ATOM 2145 C C . LEU A 1 267 ? 4.582 -3.016 16.974 1.00 91.69 267 LEU A C 1
ATOM 2147 O O . LEU A 1 267 ? 3.928 -3.235 17.992 1.00 91.69 267 LEU A O 1
ATOM 2151 N N . PHE A 1 268 ? 5.039 -1.800 16.665 1.00 92.88 268 PHE A N 1
ATOM 2152 C CA . PHE A 1 268 ? 4.816 -0.639 17.528 1.00 92.88 268 PHE A CA 1
ATOM 2153 C C . PHE A 1 268 ? 3.323 -0.371 17.719 1.00 92.88 268 PHE A C 1
ATOM 2155 O O . PHE A 1 268 ? 2.874 -0.251 18.854 1.00 92.88 268 PHE A O 1
ATOM 2162 N N . ILE A 1 269 ? 2.534 -0.379 16.640 1.00 90.88 269 ILE A N 1
ATOM 2163 C CA . ILE A 1 269 ? 1.075 -0.217 16.700 1.00 90.88 269 ILE A CA 1
ATOM 2164 C C . ILE A 1 269 ? 0.435 -1.292 17.588 1.00 90.88 269 ILE A C 1
ATOM 2166 O O . ILE A 1 269 ? -0.357 -0.965 18.474 1.00 90.88 269 ILE A O 1
ATOM 2170 N N . VAL A 1 270 ? 0.786 -2.565 17.382 1.00 90.69 270 VAL A N 1
ATOM 2171 C CA . VAL A 1 270 ? 0.221 -3.689 18.147 1.00 90.69 270 VAL A CA 1
ATOM 2172 C C . VAL A 1 270 ? 0.555 -3.571 19.633 1.00 90.69 270 VAL A C 1
ATOM 2174 O O . VAL A 1 270 ? -0.345 -3.709 20.462 1.00 90.69 270 VAL A O 1
ATOM 2177 N N . ILE A 1 271 ? 1.810 -3.268 19.979 1.00 89.12 271 ILE A N 1
ATOM 2178 C CA . ILE A 1 271 ? 2.247 -3.079 21.370 1.00 89.12 271 ILE A CA 1
ATOM 2179 C C . ILE A 1 271 ? 1.494 -1.906 22.005 1.00 89.12 271 ILE A C 1
ATOM 2181 O O . ILE A 1 271 ? 0.953 -2.044 23.102 1.00 89.12 271 ILE A O 1
ATOM 2185 N N . SER A 1 272 ? 1.380 -0.772 21.308 1.00 89.25 272 SER A N 1
ATOM 2186 C CA . SER A 1 272 ? 0.666 0.401 21.820 1.00 89.25 272 SER A CA 1
ATOM 2187 C C . SER A 1 272 ? -0.806 0.124 22.088 1.00 89.25 272 SER A C 1
ATOM 2189 O O . SER A 1 272 ? -1.325 0.513 23.138 1.00 89.25 272 SER A O 1
ATOM 2191 N N . ILE A 1 273 ? -1.479 -0.587 21.183 1.00 87.50 273 ILE A N 1
ATOM 2192 C CA . ILE A 1 273 ? -2.876 -0.986 21.363 1.00 87.50 273 ILE A CA 1
ATOM 2193 C C . ILE A 1 273 ? -3.002 -1.972 22.528 1.00 87.50 273 ILE A C 1
ATOM 2195 O O . ILE A 1 273 ? -3.869 -1.780 23.378 1.00 87.50 273 ILE A O 1
ATOM 2199 N N . ALA A 1 274 ? -2.125 -2.978 22.614 1.00 86.62 274 ALA A N 1
ATOM 2200 C CA . ALA A 1 274 ? -2.144 -3.980 23.679 1.00 86.62 274 ALA A CA 1
ATOM 2201 C C . ALA A 1 274 ? -1.980 -3.343 25.064 1.00 86.62 274 ALA A C 1
ATOM 2203 O O . ALA A 1 274 ? -2.786 -3.597 25.960 1.00 86.62 274 ALA A O 1
ATOM 2204 N N . CYS A 1 275 ? -0.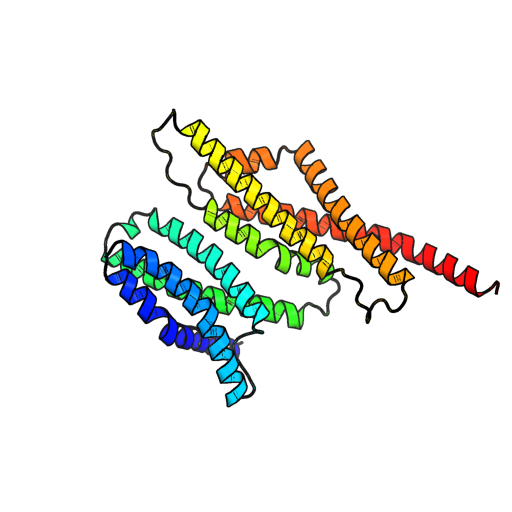994 -2.459 25.232 1.00 87.00 275 CYS A N 1
ATOM 2205 C CA . CYS A 1 275 ? -0.782 -1.741 26.486 1.00 87.00 275 CYS A CA 1
ATOM 2206 C C . CYS A 1 275 ? -1.950 -0.804 26.811 1.00 87.00 275 CYS A C 1
ATOM 2208 O O . CYS A 1 275 ? -2.374 -0.723 27.962 1.00 87.00 275 CYS A O 1
ATOM 2210 N N . THR A 1 276 ? -2.510 -0.127 25.805 1.00 85.69 276 THR A N 1
ATOM 2211 C CA . THR A 1 276 ? -3.676 0.745 25.998 1.00 85.69 276 THR A CA 1
ATOM 2212 C C . THR A 1 276 ? -4.895 -0.056 26.454 1.00 85.69 276 THR A C 1
ATOM 2214 O O . THR A 1 276 ? -5.571 0.349 27.394 1.00 85.69 276 THR A O 1
ATOM 2217 N N . ILE A 1 277 ? -5.177 -1.201 25.828 1.00 81.69 277 ILE A N 1
ATOM 2218 C CA . ILE A 1 277 ? -6.263 -2.097 26.246 1.00 81.69 277 ILE A CA 1
ATOM 2219 C C . ILE A 1 277 ? -6.006 -2.591 27.670 1.00 81.69 277 ILE A C 1
ATOM 2221 O O . ILE A 1 277 ? -6.861 -2.404 28.527 1.00 81.69 277 ILE A O 1
ATOM 2225 N N . GLY A 1 278 ? -4.815 -3.127 27.950 1.00 80.50 278 GLY A N 1
ATOM 2226 C CA . GLY A 1 278 ? -4.474 -3.670 29.265 1.00 80.50 278 GLY A CA 1
ATOM 2227 C C . GLY A 1 278 ? -4.622 -2.651 30.397 1.00 80.50 278 GLY A C 1
ATOM 2228 O O . GLY A 1 278 ? -5.217 -2.959 31.425 1.00 80.50 278 GLY A O 1
ATOM 2229 N N . ILE A 1 279 ? -4.152 -1.417 30.200 1.00 79.38 279 ILE A N 1
ATOM 2230 C CA . ILE A 1 279 ? -4.270 -0.352 31.204 1.00 79.38 279 ILE A CA 1
ATOM 2231 C C . ILE A 1 279 ? -5.737 0.054 31.379 1.00 79.38 279 ILE A C 1
ATOM 2233 O O . ILE A 1 279 ? -6.245 0.089 32.498 1.00 79.38 279 ILE A O 1
ATOM 2237 N N . PHE A 1 280 ? -6.462 0.328 30.296 1.00 72.50 280 PHE A N 1
ATOM 2238 C CA . PHE A 1 280 ? -7.840 0.800 30.423 1.00 72.50 280 PHE A CA 1
ATOM 2239 C C . PHE A 1 280 ? -8.799 -0.293 30.920 1.00 72.50 280 PHE A C 1
ATOM 2241 O O . PHE A 1 280 ? -9.672 0.017 31.729 1.00 72.50 280 PHE A O 1
ATOM 2248 N N . ASP A 1 281 ? -8.612 -1.559 30.552 1.00 66.88 281 ASP A N 1
ATOM 2249 C CA . ASP A 1 281 ? -9.432 -2.668 31.053 1.00 66.88 281 ASP A CA 1
ATOM 2250 C C . ASP A 1 281 ? -9.169 -2.979 32.535 1.00 66.88 281 ASP A C 1
ATOM 2252 O O . ASP A 1 281 ? -10.088 -3.400 33.237 1.00 66.88 281 ASP A O 1
ATOM 2256 N N . LEU A 1 282 ? -7.972 -2.681 33.058 1.00 59.06 282 LEU A N 1
ATOM 2257 C CA . LEU A 1 282 ? -7.697 -2.718 34.501 1.00 59.06 282 LEU A CA 1
ATOM 2258 C C . LEU A 1 282 ? -8.341 -1.545 35.262 1.00 59.06 282 LEU A C 1
ATOM 2260 O O . LEU A 1 282 ? -8.835 -1.721 36.378 1.00 59.06 282 LEU A O 1
ATOM 2264 N N . PHE A 1 283 ? -8.368 -0.343 34.676 1.00 55.12 283 PHE A N 1
ATOM 2265 C CA . PHE A 1 283 ? -8.854 0.871 35.349 1.00 55.12 283 PHE A CA 1
ATOM 2266 C C . PHE A 1 283 ? -10.379 1.094 35.235 1.00 55.12 283 PHE A C 1
ATOM 2268 O O . PHE A 1 283 ? -10.999 1.651 36.149 1.00 55.12 283 PHE A O 1
ATOM 2275 N N . ILE A 1 284 ? -11.027 0.646 34.154 1.00 54.31 284 ILE A N 1
ATOM 2276 C CA . ILE A 1 284 ? -12.473 0.825 33.912 1.00 54.31 284 ILE A CA 1
ATOM 2277 C C . ILE A 1 284 ? -13.369 0.146 34.971 1.00 54.31 284 ILE A C 1
ATOM 2279 O O . ILE A 1 284 ? -14.358 0.775 35.375 1.00 54.31 284 ILE A O 1
ATOM 2283 N N . PRO A 1 285 ? -13.075 -1.067 35.485 1.00 52.66 285 PRO A N 1
ATOM 2284 C CA . PRO A 1 285 ? -13.821 -1.660 36.595 1.00 52.66 285 PRO A CA 1
ATOM 2285 C C . PRO A 1 285 ? -13.795 -0.763 37.837 1.00 52.66 285 PRO A C 1
ATOM 2287 O O . PRO A 1 285 ? -14.835 -0.517 38.451 1.00 52.66 285 PRO A O 1
ATOM 2290 N N . PHE A 1 286 ? -12.635 -0.182 38.150 1.00 49.16 286 PHE A N 1
ATOM 2291 C CA . PHE A 1 286 ? -12.441 0.692 39.307 1.00 49.16 286 PHE A CA 1
ATOM 2292 C C . PHE A 1 286 ? -13.254 1.993 39.190 1.00 49.16 286 PHE A C 1
ATOM 2294 O O . PHE A 1 286 ? -13.903 2.434 40.144 1.00 49.16 286 PHE A O 1
ATOM 2301 N N . ILE A 1 287 ? -13.301 2.574 37.987 1.00 51.50 287 ILE A N 1
ATOM 2302 C CA . ILE A 1 287 ? -14.083 3.782 37.688 1.00 51.50 287 ILE A CA 1
ATOM 2303 C C . ILE A 1 287 ? -15.594 3.483 37.676 1.00 51.50 287 ILE A C 1
ATOM 2305 O O . ILE A 1 287 ? -16.375 4.262 38.230 1.00 51.50 287 ILE A O 1
ATOM 2309 N N . ARG A 1 288 ? -16.035 2.336 37.128 1.00 45.81 288 ARG A N 1
ATOM 2310 C CA . ARG A 1 288 ? -17.448 1.897 37.180 1.00 45.81 288 ARG A CA 1
ATOM 2311 C C . ARG A 1 288 ? -17.932 1.668 38.611 1.00 45.81 288 ARG A C 1
ATOM 2313 O O . ARG A 1 288 ? -19.069 2.029 38.920 1.00 45.81 288 ARG A O 1
ATOM 2320 N N . ILE A 1 289 ? -17.092 1.113 39.485 1.00 49.47 289 ILE A N 1
ATOM 2321 C CA . ILE A 1 289 ? -17.409 0.924 40.909 1.00 49.47 289 ILE A CA 1
ATOM 2322 C C . ILE A 1 289 ? -17.563 2.283 41.610 1.00 49.47 289 ILE A C 1
ATOM 2324 O O . ILE A 1 289 ? -18.540 2.492 42.334 1.00 49.47 289 ILE A O 1
ATOM 2328 N N . LYS A 1 290 ? -16.672 3.247 41.340 1.00 43.59 290 LYS A N 1
ATOM 2329 C CA . LYS A 1 290 ? -16.755 4.610 41.900 1.00 43.59 290 LYS A CA 1
ATOM 2330 C C . LYS A 1 290 ? -17.992 5.379 41.413 1.00 43.59 290 LYS A C 1
ATOM 2332 O O . LYS A 1 290 ? -18.666 6.025 42.213 1.00 43.59 290 LYS A O 1
ATOM 2337 N N . LEU A 1 291 ? -18.344 5.267 40.130 1.00 44.34 291 LEU A N 1
ATOM 2338 C CA . LEU A 1 291 ? -19.536 5.909 39.557 1.00 44.34 291 LEU A CA 1
ATOM 2339 C C . LEU A 1 291 ? -20.852 5.265 40.029 1.00 44.34 291 LEU A C 1
ATOM 2341 O O . LEU A 1 291 ? -21.830 5.983 40.233 1.00 44.34 291 LEU A O 1
ATOM 2345 N N . ARG A 1 292 ? -20.890 3.942 40.264 1.00 37.75 292 ARG A N 1
ATOM 2346 C CA . ARG A 1 292 ? -22.051 3.274 40.888 1.00 37.75 292 ARG A CA 1
ATOM 2347 C C . ARG A 1 292 ? -22.237 3.665 42.353 1.00 37.75 292 ARG A C 1
ATOM 2349 O O . ARG A 1 292 ? -23.379 3.826 42.769 1.00 37.75 292 ARG A O 1
ATOM 2356 N N . LYS A 1 293 ? -21.154 3.861 43.117 1.00 40.69 293 LYS A N 1
ATOM 2357 C CA . LYS A 1 293 ? -21.244 4.371 44.497 1.00 40.69 293 LYS A CA 1
ATOM 2358 C C . LYS A 1 293 ? -21.829 5.786 44.545 1.00 40.69 293 LYS A C 1
ATOM 2360 O O . LYS A 1 293 ? -22.693 6.046 45.368 1.00 40.69 293 LYS A O 1
ATOM 2365 N N . LYS A 1 294 ? -21.458 6.664 43.605 1.00 38.91 294 LYS A N 1
ATOM 2366 C CA . LYS A 1 294 ? -21.970 8.047 43.559 1.00 38.91 294 LYS A CA 1
ATOM 2367 C C . LYS A 1 294 ? -23.470 8.153 43.222 1.00 38.91 294 LYS A C 1
ATOM 2369 O O . LYS A 1 294 ? -24.096 9.130 43.602 1.00 38.91 294 LYS A O 1
ATOM 2374 N N . LYS A 1 295 ? -24.053 7.150 42.549 1.00 37.47 295 LYS A N 1
ATOM 2375 C CA . LYS A 1 295 ? -25.500 7.070 42.252 1.00 37.47 295 LYS A CA 1
ATOM 2376 C C . LYS A 1 295 ? -26.356 6.435 43.357 1.00 37.47 295 LYS A C 1
ATOM 2378 O O . LYS A 1 295 ? -27.568 6.460 43.226 1.00 37.47 295 LYS A O 1
ATOM 2383 N N . ARG A 1 296 ? -25.760 5.829 44.392 1.00 38.75 296 ARG A N 1
ATOM 2384 C CA . ARG A 1 296 ? -26.496 5.284 45.556 1.00 38.75 296 ARG A CA 1
ATOM 2385 C C . ARG A 1 296 ? -26.483 6.215 46.775 1.00 38.75 296 ARG A C 1
ATOM 2387 O O . ARG A 1 296 ? -27.025 5.848 47.806 1.00 38.75 296 ARG A O 1
ATOM 2394 N N . CYS A 1 297 ? -25.827 7.370 46.670 1.00 42.03 297 CYS A N 1
ATOM 2395 C CA . CYS A 1 297 ? -25.731 8.377 47.734 1.00 42.03 297 CYS A CA 1
ATOM 2396 C C . CYS A 1 297 ? -26.436 9.698 47.368 1.00 42.03 297 CYS A C 1
ATOM 2398 O O . CYS A 1 297 ? -26.156 10.724 47.978 1.00 42.03 297 CYS A O 1
ATOM 2400 N N . LEU A 1 298 ? -27.306 9.660 46.359 1.00 37.34 298 LEU A N 1
ATOM 2401 C CA . LEU A 1 298 ? -28.308 10.669 46.010 1.00 37.34 298 LEU A CA 1
ATOM 2402 C C . LEU A 1 298 ? -29.655 9.951 45.984 1.00 37.34 298 LEU A C 1
ATOM 2404 O O . LEU A 1 298 ? -30.651 10.592 46.362 1.00 37.34 298 LEU A O 1
#

Foldseek 3Di:
DVVLVVQLVVLLVVLCVQQVPQLLVLCLVVDPVSVVCSLVSSLVSQLPVSVVQQVVCCVPPVDHSFADNVLLNVQLLLLSLLLLLVVVVVCPDPLCVDSVSVSVVVSVSSSSSSSSSSVSSVVVRCCVPPVVVDPCCLQVVLLNQQASNLLSLLSNPQAPDDPPPDDPPCVVVVLVVLVVSLVVSVVSSLVRNLVSLCPVLQDDCVNQVDPVSNVVSVVLSVQLSVQLVVVVVVCCVVPVVVVCLSPPPSVPNDSCNSVVVSVVSSVSSNVSSVVSCVVCVVCVVVVVVVVVVVVVVD

Organism: NCBI:txid706434